Protein AF-A0A930UL10-F1 (afdb_monomer)

Structure (mmCIF, N/CA/C/O backbone):
data_AF-A0A930UL10-F1
#
_entry.id   AF-A0A930UL10-F1
#
loop_
_atom_site.group_PDB
_atom_site.id
_atom_site.type_symbol
_atom_site.label_atom_id
_atom_site.label_alt_id
_atom_site.label_comp_id
_atom_site.label_asym_id
_atom_site.label_entity_id
_atom_site.label_seq_id
_atom_site.pdbx_PDB_ins_code
_atom_site.Cartn_x
_atom_site.Cartn_y
_atom_site.Cartn_z
_atom_site.occupancy
_atom_site.B_iso_or_equiv
_atom_site.auth_seq_id
_atom_site.auth_comp_id
_atom_site.auth_asym_id
_atom_site.auth_atom_id
_atom_site.pdbx_PDB_model_num
ATOM 1 N N . MET A 1 1 ? -42.208 29.506 60.357 1.00 33.09 1 MET A N 1
ATOM 2 C CA . MET A 1 1 ? -41.248 28.931 59.391 1.00 33.09 1 MET A CA 1
ATOM 3 C C . MET A 1 1 ? -41.946 28.842 58.045 1.00 33.09 1 MET A C 1
ATOM 5 O O . MET A 1 1 ? -42.623 27.859 57.776 1.00 33.09 1 MET A O 1
ATOM 9 N N . GLU A 1 2 ? -41.897 29.916 57.259 1.00 39.28 2 GLU A N 1
ATOM 10 C CA . GLU A 1 2 ? -42.534 29.952 55.938 1.00 39.28 2 GLU A CA 1
ATOM 11 C C . GLU A 1 2 ? -41.752 29.066 54.964 1.00 39.28 2 GLU A C 1
ATOM 13 O O . GLU A 1 2 ? -40.548 29.239 54.771 1.00 39.28 2 GLU A O 1
ATOM 18 N N . GLY A 1 3 ? -42.435 28.075 54.388 1.00 43.75 3 GLY A N 1
ATOM 19 C CA . GLY A 1 3 ? -41.856 27.165 53.407 1.00 43.75 3 GLY A CA 1
ATOM 20 C C . GLY A 1 3 ? -41.361 27.920 52.174 1.00 43.75 3 GLY A C 1
ATOM 21 O O . GLY A 1 3 ? -42.027 28.829 51.679 1.00 43.75 3 GLY A O 1
ATOM 22 N N . GLN A 1 4 ? -40.186 27.541 51.668 1.00 56.41 4 GLN A N 1
ATOM 23 C CA . GLN A 1 4 ? -39.597 28.133 50.466 1.00 56.41 4 GLN A CA 1
ATOM 24 C C . GLN A 1 4 ? -40.569 28.017 49.279 1.00 56.41 4 GLN A C 1
ATOM 26 O O . GLN A 1 4 ? -40.796 26.930 48.744 1.00 56.41 4 GLN A O 1
ATOM 31 N N . LYS A 1 5 ? -41.148 29.145 48.852 1.00 65.25 5 LYS A N 1
ATOM 32 C CA . LYS A 1 5 ? -42.012 29.206 47.666 1.00 65.25 5 LYS A CA 1
ATOM 33 C C . LYS A 1 5 ? -41.162 29.083 46.401 1.00 65.25 5 LYS A C 1
ATOM 35 O O . LYS A 1 5 ? -40.176 29.795 46.225 1.00 65.25 5 LYS A O 1
ATOM 40 N N . ASN A 1 6 ? -41.552 28.184 45.499 1.00 68.81 6 ASN A N 1
ATOM 41 C CA . ASN A 1 6 ? -40.878 28.031 44.210 1.00 68.81 6 ASN A CA 1
ATOM 42 C C . ASN A 1 6 ? -41.265 29.164 43.229 1.00 68.81 6 ASN A C 1
ATOM 44 O O . ASN A 1 6 ? -42.253 29.871 43.425 1.00 68.81 6 ASN A O 1
ATOM 48 N N . LEU A 1 7 ? -40.495 29.328 42.146 1.00 67.81 7 LEU A N 1
ATOM 49 C CA . LEU A 1 7 ? -40.684 30.414 41.166 1.00 67.81 7 LEU A CA 1
ATOM 50 C C . LEU A 1 7 ? -42.066 30.408 40.492 1.00 67.81 7 LEU A C 1
ATOM 52 O O . LEU A 1 7 ? -42.563 31.463 40.110 1.00 67.81 7 LEU A O 1
ATOM 56 N N . ALA A 1 8 ? -42.692 29.237 40.353 1.00 69.00 8 ALA A N 1
ATOM 57 C CA . ALA A 1 8 ? -44.034 29.112 39.787 1.00 69.00 8 ALA A CA 1
ATOM 58 C C . ALA A 1 8 ? -45.118 29.565 40.774 1.00 69.00 8 ALA A C 1
ATOM 60 O O . ALA A 1 8 ? -46.097 30.187 40.369 1.00 69.00 8 ALA A O 1
ATOM 61 N N . GLN A 1 9 ? -44.928 29.304 42.069 1.00 71.12 9 GLN A N 1
ATOM 62 C CA . GLN A 1 9 ? -45.804 29.797 43.124 1.00 71.12 9 GLN A CA 1
ATOM 63 C C . GLN A 1 9 ? -45.694 31.316 43.259 1.00 71.12 9 GLN A C 1
ATOM 65 O O . GLN A 1 9 ? -46.712 31.992 43.253 1.00 71.12 9 GLN A O 1
ATOM 70 N N . LEU A 1 10 ? -44.469 31.852 43.262 1.00 77.19 10 LEU A N 1
ATOM 71 C CA . LEU A 1 10 ? -44.238 33.299 43.238 1.00 77.19 10 LEU A CA 1
ATOM 72 C C . LEU A 1 10 ? -44.862 33.941 41.992 1.00 77.19 10 LEU A C 1
ATOM 74 O O . LEU A 1 10 ? -45.499 34.980 42.091 1.00 77.19 10 LEU A O 1
ATOM 78 N N . GLY A 1 11 ? -44.751 33.303 40.825 1.00 79.44 11 GLY A N 1
ATOM 79 C CA . GLY A 1 11 ? -45.395 33.800 39.611 1.00 79.44 11 GLY A CA 1
ATOM 80 C C . GLY A 1 11 ? -46.917 33.924 39.744 1.00 79.44 11 GLY A C 1
ATOM 81 O O . GLY A 1 11 ? -47.485 34.949 39.378 1.00 79.44 11 GLY A O 1
ATOM 82 N N . ARG A 1 12 ? -47.577 32.918 40.333 1.00 81.12 12 ARG A N 1
ATOM 83 C CA . ARG A 1 12 ? -49.026 32.962 40.592 1.00 81.12 12 ARG A CA 1
ATOM 84 C C . ARG A 1 12 ? -49.404 34.033 41.613 1.00 81.12 12 ARG A C 1
ATOM 86 O O . ARG A 1 12 ? -50.336 34.784 41.358 1.00 81.12 12 ARG A O 1
ATOM 93 N N . ASP A 1 13 ? -48.660 34.128 42.712 1.00 82.06 13 ASP A N 1
ATOM 94 C CA . ASP A 1 13 ? -48.931 35.084 43.791 1.00 82.06 13 ASP A CA 1
ATOM 95 C C . ASP A 1 13 ? -48.785 36.546 43.314 1.00 82.06 13 ASP A C 1
ATOM 97 O O . ASP A 1 13 ? -49.531 37.417 43.751 1.00 82.06 13 ASP A O 1
ATOM 101 N N . PHE A 1 14 ? -47.854 36.814 42.389 1.00 80.75 14 PHE A N 1
ATOM 102 C CA . PHE A 1 14 ? -47.585 38.155 41.850 1.00 80.75 14 PHE A CA 1
ATOM 103 C C . PHE A 1 14 ? -48.202 38.413 40.463 1.00 80.75 14 PHE A C 1
ATOM 105 O O . PHE A 1 14 ? -47.943 39.459 39.870 1.00 80.75 14 PHE A O 1
ATOM 112 N N . GLY A 1 15 ? -48.991 37.478 39.919 1.00 81.94 15 GLY A N 1
ATOM 113 C CA . GLY A 1 15 ? -49.648 37.631 38.613 1.00 81.94 15 GLY A CA 1
ATOM 114 C C . GLY A 1 15 ? -48.688 37.752 37.421 1.00 81.94 15 GLY A C 1
ATOM 115 O O . GLY A 1 15 ? -49.046 38.312 36.387 1.00 81.94 15 GLY A O 1
ATOM 116 N N . VAL A 1 16 ? -47.461 37.245 37.547 1.00 83.00 16 VAL A N 1
ATOM 117 C CA . VAL A 1 16 ? -46.410 37.339 36.523 1.00 83.00 16 VAL A CA 1
ATOM 118 C C . VAL A 1 16 ? -45.855 35.963 36.177 1.00 83.00 16 VAL A C 1
ATOM 120 O O . VAL A 1 16 ? -45.899 35.022 36.966 1.00 83.00 16 VAL A O 1
ATOM 123 N N . SER A 1 17 ? -45.288 35.813 34.980 1.00 76.44 17 SER A N 1
ATOM 124 C CA . SER A 1 17 ? -44.698 34.528 34.600 1.00 76.44 17 SER A CA 1
ATOM 125 C C . SER A 1 17 ? -43.539 34.149 35.537 1.00 76.44 17 SER A C 1
ATOM 127 O O . SER A 1 17 ? -42.762 35.004 35.974 1.00 76.44 17 SER A O 1
ATOM 129 N N . ALA A 1 18 ? -43.366 32.852 35.807 1.00 68.19 18 ALA A N 1
ATOM 130 C CA . ALA A 1 18 ? -42.233 32.344 36.590 1.00 68.19 18 ALA A CA 1
ATOM 131 C C . ALA A 1 18 ? -40.874 32.767 35.989 1.00 68.19 18 ALA A C 1
ATOM 133 O O . ALA A 1 18 ? -39.896 32.966 36.709 1.00 68.19 18 ALA A O 1
ATOM 134 N N . THR A 1 19 ? -40.829 32.956 34.667 1.00 72.88 19 THR A N 1
ATOM 135 C CA . THR A 1 19 ? -39.674 33.467 33.919 1.00 72.88 19 THR A CA 1
ATOM 136 C C . THR A 1 19 ? -39.407 34.947 34.218 1.00 72.88 19 THR A C 1
ATOM 138 O O . THR A 1 19 ? -38.251 35.343 34.354 1.00 72.88 19 THR A O 1
ATOM 141 N N . SER A 1 20 ? -40.454 35.759 34.395 1.00 77.38 20 SER A N 1
ATOM 142 C CA . SER A 1 20 ? -40.345 37.168 34.800 1.00 77.38 20 SER A CA 1
ATOM 143 C C . SER A 1 20 ? -39.798 37.299 36.222 1.00 77.38 20 SER A C 1
ATOM 145 O O . SER A 1 20 ? -38.867 38.072 36.443 1.00 77.38 20 SER A O 1
ATOM 147 N N . ILE A 1 21 ? -40.296 36.485 37.163 1.00 80.06 21 ILE A N 1
ATOM 148 C CA . ILE A 1 21 ? -39.745 36.392 38.528 1.00 80.06 21 ILE A CA 1
ATOM 149 C C . ILE A 1 21 ? -38.265 35.985 38.467 1.00 80.06 21 ILE A C 1
ATOM 151 O O . ILE A 1 21 ? -37.421 36.578 39.137 1.00 80.06 21 ILE A O 1
ATOM 155 N N . ALA A 1 22 ? -37.922 34.999 37.631 1.00 73.25 22 ALA A N 1
ATOM 156 C CA . ALA A 1 22 ? -36.548 34.524 37.497 1.00 73.25 22 ALA A CA 1
ATOM 157 C C . ALA A 1 22 ? -35.594 35.602 36.955 1.00 73.25 22 ALA A C 1
ATOM 159 O O . ALA A 1 22 ? -34.495 35.771 37.486 1.00 73.25 22 ALA A O 1
ATOM 160 N N . ASN A 1 23 ? -36.022 36.362 35.944 1.00 72.81 23 ASN A N 1
ATOM 161 C CA . ASN A 1 23 ? -35.249 37.478 35.401 1.00 72.81 23 ASN A CA 1
ATOM 162 C C . ASN A 1 23 ? -35.098 38.616 36.418 1.00 72.81 23 ASN A C 1
ATOM 164 O O . ASN A 1 23 ? -34.003 39.157 36.564 1.00 72.81 23 ASN A O 1
ATOM 168 N N . TYR A 1 24 ? -36.155 38.930 37.170 1.00 78.88 24 TYR A N 1
ATOM 169 C CA . TYR A 1 24 ? -36.120 39.951 38.216 1.00 78.88 24 TYR A CA 1
ATOM 170 C C . TYR A 1 24 ? -35.119 39.603 39.332 1.00 78.88 24 TYR A C 1
ATOM 172 O O . TYR A 1 24 ? -34.287 40.429 39.709 1.00 78.88 24 TYR A O 1
ATOM 180 N N . LEU A 1 25 ? -35.125 38.351 39.801 1.00 78.56 25 LEU A N 1
ATOM 181 C CA . LEU A 1 25 ? -34.181 37.863 40.813 1.00 78.56 25 LEU A CA 1
ATOM 182 C C . LEU A 1 25 ? -32.729 37.858 40.307 1.00 78.56 25 LEU A C 1
ATOM 184 O O . LEU A 1 25 ? -31.814 38.178 41.065 1.00 78.56 25 LEU A O 1
ATOM 188 N N . LYS A 1 26 ? -32.520 37.560 39.017 1.00 72.69 26 LYS A N 1
ATOM 189 C CA . LYS A 1 26 ? -31.202 37.595 38.367 1.00 72.69 26 LYS A CA 1
ATOM 190 C C . LYS A 1 26 ? -30.642 39.018 38.269 1.00 72.69 26 LYS A C 1
ATOM 192 O O . LYS A 1 26 ? -29.468 39.217 38.563 1.00 72.69 26 LYS A O 1
ATOM 197 N N . ILE A 1 27 ? -31.472 39.998 37.901 1.00 72.81 27 ILE A N 1
ATOM 198 C CA . ILE A 1 27 ? -31.083 41.420 37.842 1.00 72.81 27 ILE A CA 1
ATOM 199 C C . ILE A 1 27 ? -30.724 41.946 39.238 1.00 72.81 27 ILE A C 1
ATOM 201 O O . ILE A 1 27 ? -29.785 42.721 39.386 1.00 72.81 27 ILE A O 1
ATOM 205 N N . ARG A 1 28 ? -31.433 41.490 40.277 1.00 78.88 28 ARG A N 1
ATOM 206 C CA . ARG A 1 28 ? -31.191 41.876 41.677 1.00 78.88 28 ARG A CA 1
ATOM 207 C C . ARG A 1 28 ? -30.069 41.087 42.364 1.00 78.88 28 ARG A C 1
ATOM 209 O O . ARG A 1 28 ? -29.873 41.246 43.563 1.00 78.88 28 ARG A O 1
ATOM 216 N N . GLY A 1 29 ? -29.334 40.247 41.631 1.00 55.69 29 GLY A N 1
ATOM 217 C CA . GLY A 1 29 ? -28.174 39.519 42.156 1.00 55.69 29 GLY A CA 1
ATOM 218 C C . GLY A 1 29 ? -28.511 38.413 43.161 1.00 55.69 29 GLY A C 1
ATOM 219 O O . GLY A 1 29 ? -27.612 37.885 43.814 1.00 55.69 29 GLY A O 1
ATOM 220 N N . VAL A 1 30 ? -29.784 38.023 43.280 1.00 71.19 30 VAL A N 1
ATOM 221 C CA . VAL A 1 30 ? -30.198 36.928 44.160 1.00 71.19 30 VAL A CA 1
ATOM 222 C C . VAL A 1 30 ? -29.797 35.611 43.498 1.00 71.19 30 VAL A C 1
ATOM 224 O O . VAL A 1 30 ? -30.402 35.183 42.510 1.00 71.19 30 VAL A O 1
ATOM 227 N N . ARG A 1 31 ? -28.755 34.955 44.028 1.00 50.81 31 ARG A N 1
ATOM 228 C CA . ARG A 1 31 ? -28.358 33.607 43.594 1.00 50.81 31 ARG A CA 1
ATOM 229 C C . ARG A 1 31 ? -29.506 32.644 43.870 1.00 50.81 31 ARG A C 1
ATOM 231 O O . ARG A 1 31 ? -29.784 32.302 45.015 1.00 50.81 31 ARG A O 1
ATOM 238 N N . GLN A 1 32 ? -30.154 32.185 42.806 1.00 56.25 32 GLN A N 1
ATOM 239 C CA . GLN A 1 32 ? -31.114 31.098 42.906 1.00 56.25 32 GLN A CA 1
ATOM 240 C C . GLN A 1 32 ? -30.360 29.838 43.338 1.00 56.25 32 GLN A C 1
ATOM 242 O O . GLN A 1 32 ? -29.485 29.356 42.614 1.00 56.25 32 GLN A O 1
ATOM 247 N N . SER A 1 33 ? -30.689 29.326 44.528 1.00 47.09 33 SER A N 1
ATOM 248 C CA . SER A 1 33 ? -30.379 27.950 44.913 1.00 47.09 33 SER A CA 1
ATOM 249 C C . SER A 1 33 ? -30.833 27.050 43.763 1.00 47.09 33 SER A C 1
ATOM 251 O O . SER A 1 33 ? -31.981 27.146 43.319 1.00 47.09 33 SER A O 1
ATOM 253 N N . GLY A 1 34 ? -29.897 26.291 43.187 1.00 40.78 34 GLY A N 1
ATOM 254 C CA . GLY A 1 34 ? -30.130 25.506 41.977 1.00 40.78 34 GLY A CA 1
ATOM 255 C C . GLY A 1 34 ? -31.371 24.628 42.114 1.00 40.78 34 GLY A C 1
ATOM 256 O O . GLY A 1 34 ? -31.728 24.243 43.222 1.00 40.78 34 GLY A O 1
ATOM 257 N N . ARG A 1 35 ? -32.029 24.327 40.984 1.00 44.84 35 ARG A N 1
ATOM 258 C CA . ARG A 1 35 ? -33.192 23.427 40.891 1.00 44.84 35 ARG A CA 1
ATOM 259 C C . ARG A 1 35 ? -32.974 22.163 41.735 1.00 44.84 35 ARG A C 1
ATOM 261 O O . ARG A 1 35 ? -32.457 21.167 41.235 1.00 44.84 35 ARG A O 1
ATOM 268 N N . SER A 1 36 ? -33.414 22.191 42.988 1.00 39.88 36 SER A N 1
ATOM 269 C CA . SER A 1 36 ? -33.652 20.995 43.774 1.00 39.88 36 SER A CA 1
ATOM 270 C C . SER A 1 36 ? -34.957 20.436 43.229 1.00 39.88 36 SER A C 1
ATOM 272 O O . SER A 1 36 ? -36.050 20.808 43.653 1.00 39.88 36 SER A O 1
ATOM 274 N N . GLY A 1 37 ? -34.847 19.656 42.150 1.00 43.88 37 GLY A N 1
ATOM 275 C CA . GLY A 1 37 ? -35.924 18.749 41.782 1.00 43.88 37 GLY A CA 1
ATOM 276 C C . GLY A 1 37 ? -36.215 17.902 43.012 1.00 43.88 37 GLY A C 1
ATOM 277 O O . GLY A 1 37 ? -35.268 17.448 43.653 1.00 43.88 37 GLY A O 1
ATOM 278 N N . SER A 1 38 ? -37.491 17.757 43.367 1.00 49.22 38 SER A N 1
ATOM 279 C CA . SER A 1 38 ? -37.911 16.920 44.487 1.00 49.22 38 SER A CA 1
ATOM 280 C C . SER A 1 38 ? -37.109 15.619 44.476 1.00 49.22 38 SER A C 1
ATOM 282 O O . SER A 1 38 ? -37.062 14.915 43.461 1.00 49.22 38 SER A O 1
ATOM 284 N N . LEU A 1 39 ? -36.397 15.346 45.570 1.00 53.16 39 LEU A N 1
ATOM 285 C CA . LEU A 1 39 ? -35.685 14.087 45.730 1.00 53.16 39 LEU A CA 1
ATOM 286 C C . LEU A 1 39 ? -36.737 12.979 45.576 1.00 53.16 39 LEU A C 1
ATOM 288 O O . LEU A 1 39 ? -37.686 12.915 46.349 1.00 53.16 39 LEU A O 1
ATOM 292 N N . LYS A 1 40 ? -36.626 12.172 44.515 1.00 65.69 40 LYS A N 1
ATOM 293 C CA . LYS A 1 40 ? -37.556 11.069 44.229 1.00 65.69 40 LYS A CA 1
ATOM 294 C C . LYS A 1 40 ? -37.375 9.884 45.185 1.00 65.69 40 LYS A C 1
ATOM 296 O O . LYS A 1 40 ? -38.222 9.004 45.197 1.00 65.69 40 LYS A O 1
ATOM 301 N N . LEU A 1 41 ? -36.273 9.867 45.935 1.00 70.25 41 LEU A N 1
ATOM 302 C CA . LEU A 1 41 ? -35.906 8.861 46.928 1.00 70.25 41 LEU A CA 1
ATOM 303 C C . LEU A 1 41 ? -35.586 9.545 48.261 1.00 70.25 41 LEU A C 1
ATOM 305 O O . LEU A 1 41 ? -35.095 10.679 48.261 1.00 70.25 41 LEU A O 1
ATOM 309 N N . THR A 1 42 ? -35.852 8.852 49.370 1.00 79.44 42 THR A N 1
ATOM 310 C CA . THR A 1 42 ? -35.471 9.297 50.719 1.00 79.44 42 THR A CA 1
ATOM 311 C C . THR A 1 42 ? -33.961 9.195 50.933 1.00 79.44 42 THR A C 1
ATOM 313 O O . THR A 1 42 ? -33.238 8.561 50.160 1.00 79.44 42 THR A O 1
ATOM 316 N N . GLU A 1 43 ? -33.467 9.825 51.994 1.00 76.94 43 GLU A N 1
ATOM 317 C CA . GLU A 1 43 ? -32.045 9.825 52.339 1.00 76.94 43 GLU A CA 1
ATOM 318 C C . GLU A 1 43 ? -31.531 8.405 52.655 1.00 76.94 43 GLU A C 1
ATOM 320 O O . GLU A 1 43 ? -30.419 8.036 52.261 1.00 76.94 43 GLU A O 1
ATOM 325 N N . GLU A 1 44 ? -32.372 7.568 53.271 1.00 75.06 44 GLU A N 1
ATOM 326 C CA . GLU A 1 44 ? -32.092 6.151 53.520 1.00 75.06 44 GLU A CA 1
ATOM 327 C C . GLU A 1 44 ? -31.976 5.372 52.205 1.00 75.06 44 GLU A C 1
ATOM 329 O O . GLU A 1 44 ? -31.018 4.627 52.001 1.00 75.06 44 GLU A O 1
ATOM 334 N N . GLN A 1 45 ? -32.897 5.599 51.265 1.00 77.31 45 GLN A N 1
ATOM 335 C CA . GLN A 1 45 ? -32.881 4.944 49.954 1.00 77.31 45 GLN A CA 1
ATOM 336 C C . GLN A 1 45 ? -31.668 5.365 49.113 1.00 77.31 45 GLN A C 1
ATOM 338 O O . GLN A 1 45 ? -31.080 4.544 48.416 1.00 77.31 45 GLN A O 1
ATOM 343 N N . ILE A 1 46 ? -31.250 6.631 49.191 1.00 82.56 46 ILE A N 1
ATOM 344 C CA . ILE A 1 46 ? -30.042 7.124 48.511 1.00 82.56 46 ILE A CA 1
ATOM 345 C C . ILE A 1 46 ? -28.779 6.484 49.102 1.00 82.56 46 ILE A C 1
ATOM 347 O O . ILE A 1 46 ? -27.843 6.177 48.359 1.00 82.56 46 ILE A O 1
ATOM 351 N N . THR A 1 47 ? -28.748 6.276 50.419 1.00 85.19 47 THR A N 1
ATOM 352 C CA . THR A 1 47 ? -27.636 5.603 51.104 1.00 85.19 47 THR A CA 1
ATOM 353 C C . THR A 1 47 ? -27.550 4.139 50.679 1.00 85.19 47 THR A C 1
ATOM 355 O O . THR A 1 47 ? -26.473 3.676 50.304 1.00 85.19 47 THR A O 1
ATOM 358 N N . GLU A 1 48 ? -28.689 3.451 50.612 1.00 85.06 48 GLU A N 1
ATOM 359 C CA . GLU A 1 48 ? -28.762 2.062 50.154 1.00 85.06 48 GLU A CA 1
ATOM 360 C C . GLU A 1 48 ? -28.364 1.911 48.677 1.00 85.06 48 GLU A C 1
ATOM 362 O O . GLU A 1 48 ? -27.591 1.022 48.325 1.00 85.06 48 GLU A O 1
ATOM 367 N N . VAL A 1 49 ? -28.788 2.837 47.809 1.00 85.25 49 VAL A N 1
ATOM 368 C CA . VAL A 1 49 ? -28.332 2.904 46.408 1.00 85.25 49 VAL A CA 1
ATOM 369 C C . VAL A 1 49 ? -26.809 3.034 46.322 1.00 85.25 49 VAL A C 1
ATOM 371 O O . VAL A 1 49 ? -26.185 2.383 45.484 1.00 85.25 49 VAL A O 1
ATOM 374 N N . CYS A 1 50 ? -26.188 3.864 47.168 1.00 84.12 50 CYS A N 1
ATOM 375 C CA . CYS A 1 50 ? -24.730 3.997 47.200 1.00 84.12 50 CYS A CA 1
ATOM 376 C C . CYS A 1 50 ? -24.051 2.706 47.675 1.00 84.12 50 CYS A C 1
ATOM 378 O O . CYS A 1 50 ? -23.053 2.303 47.078 1.00 84.12 50 CYS A O 1
ATOM 380 N N . ARG A 1 51 ? -24.603 2.052 48.705 1.00 87.62 51 ARG A N 1
ATOM 381 C CA . ARG A 1 51 ? -24.088 0.792 49.253 1.00 87.62 51 ARG A CA 1
ATOM 382 C C . ARG A 1 51 ? -24.127 -0.326 48.209 1.00 87.62 51 ARG A C 1
ATOM 384 O O . ARG A 1 51 ? -23.075 -0.862 47.870 1.00 87.62 51 ARG A O 1
ATOM 391 N N . ARG A 1 52 ? -25.293 -0.600 47.607 1.00 85.31 52 ARG A N 1
ATOM 392 C CA . ARG A 1 52 ? -25.458 -1.638 46.565 1.00 85.31 52 ARG A CA 1
ATOM 393 C C . ARG A 1 52 ? -24.602 -1.369 45.324 1.00 85.31 52 ARG A C 1
ATOM 395 O O . ARG A 1 52 ? -24.066 -2.289 44.713 1.00 85.31 52 ARG A O 1
ATOM 402 N N . TYR A 1 53 ? -24.391 -0.100 44.974 1.00 82.81 53 TYR A N 1
ATOM 403 C CA . TYR A 1 53 ? -23.498 0.261 43.872 1.00 82.81 53 TYR A CA 1
ATOM 404 C C . TYR A 1 53 ? -22.019 -0.067 44.157 1.00 82.81 53 TYR A C 1
ATOM 406 O O . TYR A 1 53 ? -21.301 -0.494 43.253 1.00 82.81 53 TYR A O 1
ATOM 414 N N . VAL A 1 54 ? -21.545 0.154 45.390 1.00 80.81 54 VAL A N 1
ATOM 415 C CA . VAL A 1 54 ? -20.132 -0.041 45.768 1.00 80.81 54 VAL A CA 1
ATOM 416 C C . VAL A 1 54 ? -19.832 -1.493 46.144 1.00 80.81 54 VAL A C 1
ATOM 418 O O . VAL A 1 54 ? -18.822 -2.033 45.698 1.00 80.81 54 VAL A O 1
ATOM 421 N N . GLU A 1 55 ? -20.695 -2.121 46.940 1.00 80.62 55 GLU A N 1
ATOM 422 C CA . GLU A 1 55 ? -20.469 -3.457 47.507 1.00 80.62 55 GLU A CA 1
ATOM 423 C C . GLU A 1 55 ? -20.935 -4.573 46.565 1.00 80.62 55 GLU A C 1
ATOM 425 O O . GLU A 1 55 ? -20.201 -5.527 46.318 1.00 80.62 55 GLU A O 1
ATOM 430 N N . GLU A 1 56 ? -22.131 -4.437 45.989 1.00 78.88 56 GLU A N 1
ATOM 431 C CA . GLU A 1 56 ? -22.774 -5.484 45.175 1.00 78.88 56 GLU A CA 1
ATOM 432 C C . GLU A 1 56 ? -22.473 -5.323 43.668 1.00 78.88 56 GLU A C 1
ATOM 434 O O . GLU A 1 56 ? -22.855 -6.160 42.850 1.00 78.88 56 GLU A O 1
ATOM 439 N N . GLN A 1 57 ? -21.735 -4.269 43.287 1.00 73.38 57 GLN A N 1
ATOM 440 C CA . GLN A 1 57 ? -21.391 -3.906 41.901 1.00 73.38 57 GLN A CA 1
ATOM 441 C C . GLN A 1 57 ? -22.607 -3.774 40.969 1.00 73.38 57 GLN A C 1
ATOM 443 O O . GLN A 1 57 ? -22.504 -3.990 39.753 1.00 73.38 57 GLN A O 1
ATOM 448 N N . GLU A 1 58 ? -23.765 -3.414 41.517 1.00 76.75 58 GLU A N 1
ATOM 449 C CA . GLU A 1 58 ? -24.964 -3.231 40.714 1.00 76.75 58 GLU A CA 1
ATOM 450 C C . GLU A 1 58 ? -24.866 -2.003 39.811 1.00 76.75 58 GLU A C 1
ATOM 452 O O . GLU A 1 58 ? -24.306 -0.957 40.147 1.00 76.75 58 GLU A O 1
ATOM 457 N N . THR A 1 59 ? -25.438 -2.118 38.617 1.00 80.75 59 THR A N 1
ATOM 458 C CA . THR A 1 59 ? -25.432 -1.018 37.654 1.00 80.75 59 THR A CA 1
ATOM 459 C C . THR A 1 59 ? -26.458 0.047 38.029 1.00 80.75 59 THR A C 1
ATOM 461 O O . THR A 1 59 ? -27.537 -0.248 38.542 1.00 80.75 59 THR A O 1
ATOM 464 N N . ALA A 1 60 ? -26.185 1.302 37.661 1.00 79.00 60 ALA A N 1
ATOM 465 C CA . ALA A 1 60 ? -27.146 2.396 37.831 1.00 79.00 60 ALA A CA 1
ATOM 466 C C . ALA A 1 60 ? -28.497 2.130 37.129 1.00 79.00 60 ALA A C 1
ATOM 468 O O . ALA A 1 60 ? -29.516 2.692 37.526 1.00 79.00 60 ALA A O 1
ATOM 469 N N . ALA A 1 61 ? -28.516 1.265 36.107 1.00 76.94 61 ALA A N 1
ATOM 470 C CA . ALA A 1 61 ? -29.730 0.824 35.427 1.00 76.94 61 ALA A CA 1
ATOM 471 C C . ALA A 1 61 ? -30.513 -0.233 36.230 1.00 76.94 61 ALA A C 1
ATOM 473 O O . ALA A 1 61 ? -31.739 -0.169 36.272 1.00 76.94 61 ALA A O 1
ATOM 474 N N . GLN A 1 62 ? -29.832 -1.185 36.881 1.00 76.19 62 GLN A N 1
ATOM 475 C CA . GLN A 1 62 ? -30.463 -2.147 37.798 1.00 76.19 62 GLN A CA 1
ATOM 476 C C . GLN A 1 62 ? -31.053 -1.429 39.010 1.00 76.19 62 GLN A C 1
ATOM 478 O O . GLN A 1 62 ? -32.252 -1.532 39.237 1.00 76.19 62 GLN A O 1
ATOM 483 N N . LEU A 1 63 ? -30.259 -0.578 39.662 1.00 82.69 63 LEU A N 1
ATOM 484 C CA . LEU A 1 63 ? -30.719 0.257 40.772 1.00 82.69 63 LEU A CA 1
ATOM 485 C C . LEU A 1 63 ? -31.866 1.188 40.347 1.00 82.69 63 LEU A C 1
ATOM 487 O O . LEU A 1 63 ? -32.790 1.435 41.109 1.00 82.69 63 LEU A O 1
ATOM 491 N N . GLY A 1 64 ? -31.866 1.679 39.106 1.00 80.56 64 GLY A N 1
ATOM 492 C CA . GLY A 1 64 ? -32.994 2.450 38.587 1.00 80.56 64 GLY A CA 1
ATOM 493 C C . GLY A 1 64 ? -34.298 1.645 38.545 1.00 80.56 64 GLY A C 1
ATOM 494 O O . GLY A 1 64 ? -35.346 2.144 38.951 1.00 80.56 64 GLY A O 1
ATOM 495 N N . ARG A 1 65 ? -34.236 0.383 38.102 1.00 80.19 65 ARG A N 1
ATOM 496 C CA . ARG A 1 65 ? -35.405 -0.509 38.066 1.00 80.19 65 ARG A CA 1
ATOM 497 C C . ARG A 1 65 ? -35.899 -0.851 39.469 1.00 80.19 65 ARG A C 1
ATOM 499 O O . ARG A 1 65 ? -37.093 -0.725 39.714 1.00 80.19 65 ARG A O 1
ATOM 506 N N . ASP A 1 66 ? -34.989 -1.206 40.369 1.00 78.00 66 ASP A N 1
ATOM 507 C CA . ASP A 1 66 ? -35.319 -1.634 41.733 1.00 78.00 66 ASP A CA 1
ATOM 508 C C . ASP A 1 66 ? -35.931 -0.500 42.564 1.00 78.00 66 ASP A C 1
ATOM 510 O O . ASP A 1 66 ? -36.904 -0.700 43.285 1.00 78.00 66 ASP A O 1
ATOM 514 N N . PHE A 1 67 ? -35.397 0.716 42.426 1.00 81.06 67 PHE A N 1
ATOM 515 C CA . PHE A 1 67 ? -35.851 1.888 43.178 1.00 81.06 67 PHE A CA 1
ATOM 516 C C . PHE A 1 67 ? -36.897 2.729 42.422 1.00 81.06 67 PHE A C 1
ATOM 518 O O . PHE A 1 67 ? -37.257 3.817 42.872 1.00 81.06 67 PHE A O 1
ATOM 525 N N . GLY A 1 68 ? -37.383 2.265 41.264 1.00 75.31 68 GLY A N 1
ATOM 526 C CA . GLY A 1 68 ? -38.435 2.941 40.494 1.00 75.31 68 GLY A CA 1
ATOM 527 C C . GLY A 1 68 ? -38.039 4.316 39.936 1.00 75.31 68 GLY A C 1
ATOM 528 O O . GLY A 1 68 ? -38.891 5.184 39.735 1.00 75.31 68 GLY A O 1
ATOM 529 N N . VAL A 1 69 ? -36.748 4.550 39.683 1.00 79.69 69 VAL A N 1
ATOM 530 C CA . VAL A 1 69 ? -36.215 5.829 39.190 1.00 79.69 69 VAL A CA 1
ATOM 531 C C . VAL A 1 69 ? -35.375 5.656 37.926 1.00 79.69 69 VAL A C 1
ATOM 533 O O . VAL A 1 69 ? -34.868 4.588 37.607 1.00 79.69 69 VAL A O 1
ATOM 536 N N . SER A 1 70 ? -35.194 6.734 37.161 1.00 76.62 70 SER A N 1
ATOM 537 C CA . SER A 1 70 ? -34.359 6.656 35.957 1.00 76.62 70 SER A CA 1
ATOM 538 C C . SER A 1 70 ? -32.884 6.425 36.309 1.00 76.62 70 SER A C 1
ATOM 540 O O . SER A 1 70 ? -32.398 6.933 37.321 1.00 76.62 70 SER A O 1
ATOM 542 N N . GLU A 1 71 ? -32.134 5.761 35.425 1.00 78.44 71 GLU A N 1
ATOM 543 C CA . GLU A 1 71 ? -30.674 5.612 35.550 1.00 78.44 71 GLU A CA 1
ATOM 544 C C . GLU A 1 71 ? -29.980 6.969 35.769 1.00 78.44 71 GLU A C 1
ATOM 546 O O . GLU A 1 71 ? -29.070 7.093 36.586 1.00 78.44 71 GLU A O 1
ATOM 551 N N . ASN A 1 72 ? -30.455 8.024 35.097 1.00 77.62 72 ASN A N 1
ATOM 552 C CA . ASN A 1 72 ? -29.934 9.385 35.253 1.00 77.62 72 ASN A CA 1
ATOM 553 C C . ASN A 1 72 ? -30.157 9.952 36.668 1.00 77.62 72 ASN A C 1
ATOM 555 O O . ASN A 1 72 ? -29.365 10.770 37.145 1.00 77.62 72 ASN A O 1
ATOM 559 N N . THR A 1 73 ? -31.223 9.521 37.344 1.00 80.62 73 THR A N 1
ATOM 560 C CA . THR A 1 73 ? -31.541 9.897 38.725 1.00 80.62 73 THR A CA 1
ATOM 561 C C . THR A 1 73 ? -30.573 9.219 39.695 1.00 80.62 73 THR A C 1
ATOM 563 O O . THR A 1 73 ? -29.920 9.916 40.469 1.00 80.62 73 THR A O 1
ATOM 566 N N . ILE A 1 74 ? -30.365 7.904 39.567 1.00 82.44 74 ILE A N 1
ATOM 567 C CA . ILE A 1 74 ? -29.345 7.159 40.330 1.00 82.44 74 ILE A CA 1
ATOM 568 C C . ILE A 1 74 ? -27.947 7.743 40.090 1.00 82.44 74 ILE A C 1
ATOM 570 O O . ILE A 1 74 ? -27.204 8.041 41.021 1.00 82.44 74 ILE A O 1
ATOM 574 N N . ALA A 1 75 ? -27.611 8.012 38.829 1.00 80.38 75 ALA A N 1
ATOM 575 C CA . ALA A 1 75 ? -26.357 8.633 38.419 1.00 80.38 75 ALA A CA 1
ATOM 576 C C . ALA A 1 75 ? -26.116 10.016 39.049 1.00 80.38 75 ALA A C 1
ATOM 578 O O . ALA A 1 75 ? -24.960 10.396 39.271 1.00 80.38 75 ALA A O 1
ATOM 579 N N . SER A 1 76 ? -27.186 10.773 39.303 1.00 79.44 76 SER A N 1
ATOM 580 C CA . SER A 1 76 ? -27.129 12.069 39.982 1.00 79.44 76 SER A CA 1
ATOM 581 C C . SER A 1 76 ? -26.932 11.898 41.488 1.00 79.44 76 SER A C 1
ATOM 583 O O . SER A 1 76 ? -26.103 12.603 42.055 1.00 79.44 76 SER A O 1
ATOM 585 N N . TYR A 1 77 ? -27.593 10.922 42.118 1.00 84.06 77 TYR A N 1
ATOM 586 C CA . TYR A 1 77 ? -27.396 10.601 43.536 1.00 84.06 77 TYR A CA 1
ATOM 587 C C . TYR A 1 77 ? -25.974 10.134 43.843 1.00 84.06 77 TYR A C 1
ATOM 589 O O . TYR A 1 77 ? -25.320 10.704 44.715 1.00 84.06 77 TYR A O 1
ATOM 597 N N . LEU A 1 78 ? -25.448 9.201 43.046 1.00 82.75 78 LEU A N 1
ATOM 598 C CA . LEU A 1 78 ? -24.065 8.733 43.159 1.00 82.75 78 LEU A CA 1
ATOM 599 C C . LEU A 1 78 ? -23.065 9.887 42.986 1.00 82.75 78 LEU A C 1
ATOM 601 O O . LEU A 1 78 ? -22.115 10.014 43.754 1.00 82.75 78 LEU A O 1
ATOM 605 N N . LYS A 1 79 ? -23.308 10.785 42.019 1.00 79.62 79 LYS A N 1
ATOM 606 C CA . LYS A 1 79 ? -22.460 11.966 41.791 1.00 79.62 79 LYS A CA 1
ATOM 607 C C . LYS A 1 79 ? -22.497 12.936 42.977 1.00 79.62 79 LYS A C 1
ATOM 609 O O . LYS A 1 79 ? -21.446 13.420 43.384 1.00 79.62 79 LYS A O 1
ATOM 614 N N . ASN A 1 80 ? -23.682 13.217 43.517 1.00 78.00 80 ASN A N 1
ATOM 615 C CA . ASN A 1 80 ? -23.861 14.151 44.631 1.00 78.00 80 ASN A CA 1
ATOM 616 C C . ASN A 1 80 ? -23.255 13.622 45.941 1.00 78.00 80 ASN A C 1
ATOM 618 O O . ASN A 1 80 ? -22.841 14.416 46.777 1.00 78.00 80 ASN A O 1
ATOM 622 N N . ARG A 1 81 ? -23.141 12.296 46.092 1.00 79.25 81 ARG A N 1
ATOM 623 C CA . ARG A 1 81 ? -22.457 11.622 47.210 1.00 79.25 81 ARG A CA 1
ATOM 624 C C . ARG A 1 81 ? -20.956 11.410 46.987 1.00 79.25 81 ARG A C 1
ATOM 626 O O . ARG A 1 81 ? -20.302 10.773 47.803 1.00 79.25 81 ARG A O 1
ATOM 633 N N . GLY A 1 82 ? -20.399 11.919 45.886 1.00 74.44 82 GLY A N 1
ATOM 634 C CA . GLY A 1 82 ? -18.972 11.791 45.580 1.00 74.44 82 GLY A CA 1
ATOM 635 C C . GLY A 1 82 ? -18.537 10.394 45.122 1.00 74.44 82 GLY A C 1
ATOM 636 O O . GLY A 1 82 ? -17.339 10.151 44.976 1.00 74.44 82 GLY A O 1
ATOM 637 N N . VAL A 1 83 ? -19.477 9.485 44.838 1.00 75.94 83 VAL A N 1
ATOM 638 C CA . VAL A 1 83 ? -19.168 8.154 44.308 1.00 75.94 83 VAL A CA 1
ATOM 639 C C . VAL A 1 83 ? -18.714 8.299 42.855 1.00 75.94 83 VAL A C 1
ATOM 641 O O . VAL A 1 83 ? -19.483 8.668 41.958 1.00 75.94 83 VAL A O 1
ATOM 644 N N . LYS A 1 84 ? -17.428 8.026 42.611 1.00 64.12 84 LYS A N 1
ATOM 645 C CA . LYS A 1 84 ? -16.837 8.068 41.271 1.00 64.12 84 LYS A CA 1
ATOM 646 C C . LYS A 1 84 ? -17.407 6.930 40.431 1.00 64.12 84 LYS A C 1
ATOM 648 O O . LYS A 1 84 ? -17.093 5.763 40.635 1.00 64.12 84 LYS A O 1
ATOM 653 N N . ARG A 1 85 ? -18.231 7.285 39.448 1.00 61.34 85 ARG A N 1
ATOM 654 C CA . ARG A 1 85 ? -18.697 6.338 38.434 1.00 61.34 85 ARG A CA 1
ATOM 655 C C . ARG A 1 85 ? -17.599 6.116 37.390 1.00 61.34 85 ARG A C 1
ATOM 657 O O . ARG A 1 85 ? -16.976 7.100 36.976 1.00 61.34 85 ARG A O 1
ATOM 664 N N . PRO A 1 86 ? -17.399 4.880 36.901 1.00 53.47 86 PRO A N 1
ATOM 665 C CA . PRO A 1 86 ? -16.703 4.666 35.641 1.00 53.47 86 PRO A CA 1
ATOM 666 C C . PRO A 1 86 ? -17.412 5.512 34.579 1.00 53.47 86 PRO A C 1
ATOM 668 O O . PRO A 1 86 ? -18.642 5.505 34.486 1.00 53.47 86 PRO A O 1
ATOM 671 N N . GLY A 1 87 ? -16.663 6.335 33.848 1.00 44.22 87 GLY A N 1
ATOM 672 C CA . GLY A 1 87 ? -17.247 7.240 32.861 1.00 44.22 87 GLY A CA 1
ATOM 673 C C . GLY A 1 87 ? -18.074 6.488 31.811 1.00 44.22 87 GLY A C 1
ATOM 674 O O . GLY A 1 87 ? -17.896 5.293 31.598 1.00 44.22 87 GLY A O 1
ATOM 675 N N . LYS A 1 88 ? -18.924 7.216 31.074 1.00 42.03 88 LYS A N 1
ATOM 676 C CA . LYS A 1 88 ? -19.741 6.719 29.939 1.00 42.03 88 LYS A CA 1
ATOM 677 C C . LYS A 1 88 ? -18.941 6.017 28.813 1.00 42.03 88 LYS A C 1
ATOM 679 O O . LYS A 1 88 ? -19.527 5.547 27.846 1.00 42.03 88 LYS A O 1
ATOM 684 N N . ILE A 1 89 ? -17.618 5.928 28.945 1.00 38.88 89 ILE A N 1
ATOM 685 C CA . ILE A 1 89 ? -16.673 5.170 28.119 1.00 38.88 89 ILE A CA 1
ATOM 686 C C . ILE A 1 89 ? -16.217 3.955 28.946 1.00 38.88 89 ILE A C 1
ATOM 688 O O . ILE A 1 89 ? -15.064 3.864 29.354 1.00 38.88 89 ILE A O 1
ATOM 692 N N . GLY A 1 90 ? -17.131 3.062 29.316 1.00 39.34 90 GLY A N 1
ATOM 693 C CA . GLY A 1 90 ? -16.786 2.064 30.328 1.00 39.34 90 GLY A CA 1
ATOM 694 C C . GLY A 1 90 ? -17.944 1.178 30.728 1.00 39.34 90 GLY A C 1
ATOM 695 O O . GLY A 1 90 ? -18.321 1.145 31.893 1.00 39.34 90 GLY A O 1
ATOM 696 N N . GLY A 1 91 ? -18.493 0.430 29.770 1.00 42.31 91 GLY A N 1
ATOM 697 C CA . GLY A 1 91 ? -19.100 -0.846 30.147 1.00 42.31 91 GLY A CA 1
ATOM 698 C C . GLY A 1 91 ? -18.070 -1.684 30.914 1.00 42.31 91 GLY A C 1
ATOM 699 O O . GLY A 1 91 ? -16.864 -1.493 30.717 1.00 42.31 91 GLY A O 1
ATOM 700 N N . ARG A 1 92 ? -18.550 -2.580 31.786 1.00 51.88 92 ARG A N 1
ATOM 701 C CA . ARG A 1 92 ? -17.733 -3.538 32.551 1.00 51.88 92 ARG A CA 1
ATOM 702 C C . ARG A 1 92 ? -16.571 -4.059 31.684 1.00 51.88 92 ARG A C 1
ATOM 704 O O . ARG A 1 92 ? -16.811 -4.315 30.496 1.00 51.88 92 ARG A O 1
ATOM 711 N N . PRO A 1 93 ? -15.339 -4.180 32.220 1.00 54.16 93 PRO A N 1
ATOM 712 C CA . PRO A 1 93 ? -14.210 -4.697 31.456 1.00 54.16 93 PRO A CA 1
ATOM 713 C C . PRO A 1 93 ? -14.631 -5.974 30.727 1.00 54.16 93 PRO A C 1
ATOM 715 O O . PRO A 1 93 ? -15.095 -6.921 31.351 1.00 54.16 93 PRO A O 1
ATOM 718 N N . LYS A 1 94 ? -14.553 -5.965 29.391 1.00 64.38 94 LYS A N 1
ATOM 719 C CA . LYS A 1 94 ? -14.987 -7.106 28.565 1.00 64.38 94 LYS A CA 1
ATOM 720 C C . LYS A 1 94 ? -14.061 -8.319 28.697 1.00 64.38 94 LYS A C 1
ATOM 722 O O . LYS A 1 94 ? -14.386 -9.371 28.168 1.00 64.38 94 LYS A O 1
ATOM 727 N N . LEU A 1 95 ? -12.906 -8.132 29.332 1.00 68.94 95 LEU A N 1
ATOM 728 C CA . LEU A 1 95 ? -11.903 -9.149 29.603 1.00 68.94 95 LEU A CA 1
ATOM 729 C C . LEU A 1 95 ? -11.457 -8.999 31.058 1.00 68.94 95 LEU A C 1
ATOM 731 O O . LEU A 1 95 ? -11.282 -7.866 31.520 1.00 68.94 95 LEU A O 1
ATOM 735 N N . THR A 1 96 ? -11.282 -10.122 31.751 1.00 77.25 96 THR A N 1
ATOM 736 C CA . THR A 1 96 ? -10.630 -10.163 33.065 1.00 77.25 96 THR A CA 1
ATOM 737 C C . THR A 1 96 ? -9.123 -9.966 32.923 1.00 77.25 96 THR A C 1
ATOM 739 O O . THR A 1 96 ? -8.569 -10.030 31.823 1.00 77.25 96 THR A O 1
ATOM 742 N N . GLU A 1 97 ? -8.445 -9.724 34.039 1.00 70.19 97 GLU A N 1
ATOM 743 C CA . GLU A 1 97 ? -6.995 -9.536 34.067 1.00 70.19 97 GLU A CA 1
ATOM 744 C C . GLU A 1 97 ? -6.248 -10.784 33.558 1.00 70.19 97 GLU A C 1
ATOM 746 O O . GLU A 1 97 ? -5.271 -10.673 32.816 1.00 70.19 97 GLU A O 1
ATOM 751 N N . GLU A 1 98 ? -6.774 -11.974 33.856 1.00 69.50 98 GLU A N 1
ATOM 752 C CA . GLU A 1 98 ? -6.257 -13.264 33.392 1.00 69.50 98 GLU A CA 1
ATOM 753 C C . GLU A 1 98 ? -6.423 -13.416 31.876 1.00 69.50 98 GLU A C 1
ATOM 755 O O . GLU A 1 98 ? -5.493 -13.818 31.178 1.00 69.50 98 GLU A O 1
ATOM 760 N N . GLN A 1 99 ? -7.583 -13.031 31.335 1.00 72.19 99 GLN A N 1
ATOM 761 C CA . GLN A 1 99 ? -7.832 -13.063 29.891 1.00 72.19 99 GLN A CA 1
ATOM 762 C C . GLN A 1 99 ? -6.958 -12.050 29.142 1.00 72.19 99 GLN A C 1
ATOM 764 O O . GLN A 1 99 ? -6.532 -12.305 28.021 1.00 72.19 99 GLN A O 1
ATOM 769 N N . ILE A 1 100 ? -6.663 -10.904 29.756 1.00 76.62 100 ILE A N 1
ATOM 770 C CA . ILE A 1 100 ? -5.744 -9.898 29.213 1.00 76.62 100 ILE A CA 1
ATOM 771 C C . ILE A 1 100 ? -4.310 -10.440 29.165 1.00 76.62 100 ILE A C 1
ATOM 773 O O . ILE A 1 100 ? -3.628 -10.256 28.155 1.00 76.62 100 ILE A O 1
ATOM 777 N N . ALA A 1 101 ? -3.857 -11.113 30.226 1.00 70.62 101 ALA A N 1
ATOM 778 C CA . ALA A 1 101 ? -2.542 -11.750 30.263 1.00 70.62 101 ALA A CA 1
ATOM 779 C C . ALA A 1 101 ? -2.419 -12.844 29.191 1.00 70.62 101 ALA A C 1
ATOM 781 O O . ALA A 1 101 ? -1.437 -12.872 28.451 1.00 70.62 101 ALA A O 1
ATOM 782 N N . GLU A 1 102 ? -3.458 -13.667 29.039 1.00 74.31 102 GLU A N 1
ATOM 783 C CA . GLU A 1 102 ? -3.546 -14.695 28.002 1.00 74.31 102 GLU A CA 1
ATOM 784 C C . GLU A 1 102 ? -3.499 -14.095 26.586 1.00 74.31 102 GLU A C 1
ATOM 786 O O . GLU A 1 102 ? -2.746 -14.563 25.734 1.00 74.31 102 GLU A O 1
ATOM 791 N N . VAL A 1 103 ? -4.260 -13.023 26.338 1.00 79.75 103 VAL A N 1
ATOM 792 C CA . VAL A 1 103 ? -4.248 -12.291 25.062 1.00 79.75 103 VAL A CA 1
ATOM 793 C C . VAL A 1 103 ? -2.854 -11.754 24.749 1.00 79.75 103 VAL A C 1
ATOM 795 O O . VAL A 1 103 ? -2.406 -11.863 23.612 1.00 79.75 103 VAL A O 1
ATOM 798 N N . CYS A 1 104 ? -2.159 -11.174 25.732 1.00 74.94 104 CYS A N 1
ATOM 799 C CA . CYS A 1 104 ? -0.793 -10.685 25.551 1.00 74.94 104 CYS A CA 1
ATOM 800 C C . CYS A 1 104 ? 0.183 -11.826 25.244 1.00 74.94 104 CYS A C 1
ATOM 802 O O . CYS A 1 104 ? 1.005 -11.670 24.344 1.00 74.94 104 CYS A O 1
ATOM 804 N N . ARG A 1 105 ? 0.069 -12.962 25.945 1.00 76.88 105 ARG A N 1
ATOM 805 C CA . ARG A 1 105 ? 0.913 -14.140 25.719 1.00 76.88 105 ARG A CA 1
ATOM 806 C C . ARG A 1 105 ? 0.731 -14.690 24.306 1.00 76.88 105 ARG A C 1
ATOM 808 O O . ARG A 1 105 ? 1.694 -14.720 23.553 1.00 76.88 105 ARG A O 1
ATOM 815 N N . ARG A 1 106 ? -0.504 -15.006 23.899 1.00 76.94 106 ARG A N 1
ATOM 816 C CA . ARG A 1 106 ? -0.800 -15.524 22.546 1.00 76.94 106 ARG A CA 1
ATOM 817 C C . ARG A 1 106 ? -0.416 -14.549 21.437 1.00 76.94 106 ARG A C 1
ATOM 819 O O . ARG A 1 106 ? 0.003 -14.956 20.361 1.00 76.94 106 ARG A O 1
ATOM 826 N N . TYR A 1 107 ? -0.528 -13.248 21.698 1.00 74.19 107 TYR A N 1
ATOM 827 C CA . TYR A 1 107 ? -0.122 -12.228 20.736 1.00 74.19 107 TYR A CA 1
ATOM 828 C C . TYR A 1 107 ? 1.398 -12.140 20.540 1.00 74.19 107 TYR A C 1
ATOM 830 O O . TYR A 1 107 ? 1.831 -11.768 19.457 1.00 74.19 107 TYR A O 1
ATOM 838 N N . VAL A 1 108 ? 2.200 -12.417 21.575 1.00 68.44 108 VAL A N 1
ATOM 839 C CA . VAL A 1 108 ? 3.669 -12.282 21.535 1.00 68.44 108 VAL A CA 1
ATOM 840 C C . VAL A 1 108 ? 4.366 -13.605 21.217 1.00 68.44 108 VAL A C 1
ATOM 842 O O . VAL A 1 108 ? 5.362 -13.598 20.504 1.00 68.44 108 VAL A O 1
ATOM 845 N N . GLU A 1 109 ? 3.871 -14.719 21.752 1.00 69.94 109 GLU A N 1
ATOM 846 C CA . GLU A 1 109 ? 4.511 -16.036 21.641 1.00 69.94 109 GLU A CA 1
ATOM 847 C C . GLU A 1 109 ? 3.997 -16.847 20.445 1.00 69.94 109 GLU A C 1
ATOM 849 O O . GLU A 1 109 ? 4.764 -17.589 19.839 1.00 69.94 109 GLU A O 1
ATOM 854 N N . GLU A 1 110 ? 2.719 -16.697 20.082 1.00 70.06 110 GLU A N 1
ATOM 855 C CA . GLU A 1 110 ? 2.060 -17.510 19.044 1.00 70.06 110 GLU A CA 1
ATOM 856 C C . GLU A 1 110 ? 1.771 -16.720 17.750 1.00 70.06 110 GLU A C 1
ATOM 858 O O . GLU A 1 110 ? 1.158 -17.251 16.824 1.00 70.06 110 GLU A O 1
ATOM 863 N N . ASP A 1 111 ? 2.191 -15.448 17.672 1.00 69.12 111 ASP A N 1
ATOM 864 C CA . ASP A 1 111 ? 1.946 -14.528 16.544 1.00 69.12 111 ASP A CA 1
ATOM 865 C C . ASP A 1 111 ? 0.461 -14.442 16.107 1.00 69.12 111 ASP A C 1
ATOM 867 O O . ASP A 1 111 ? 0.129 -14.079 14.968 1.00 69.12 111 ASP A O 1
ATOM 871 N N . GLU A 1 112 ? -0.477 -14.742 17.016 1.00 74.00 112 GLU A N 1
ATOM 872 C CA . GLU A 1 112 ? -1.902 -14.710 16.705 1.00 74.00 112 GLU A CA 1
ATOM 873 C C . GLU A 1 112 ? -2.371 -13.288 16.378 1.00 74.00 112 GLU A C 1
ATOM 875 O O . GLU A 1 112 ? -2.108 -12.304 17.077 1.00 74.00 112 GLU A O 1
ATOM 880 N N . SER A 1 113 ? -3.156 -13.155 15.309 1.00 79.06 113 SER A N 1
ATOM 881 C CA . SER A 1 113 ? -3.651 -11.846 14.899 1.00 79.06 113 SER A CA 1
ATOM 882 C C . SER A 1 113 ? -4.769 -11.338 15.821 1.00 79.06 113 SER A C 1
ATOM 884 O O . SER A 1 113 ? -5.611 -12.092 16.309 1.00 79.06 113 SER A O 1
ATOM 886 N N . GLN A 1 114 ? -4.860 -10.013 15.992 1.00 79.19 114 GLN A N 1
ATOM 887 C CA . GLN A 1 114 ? -5.923 -9.378 16.794 1.00 79.19 114 GLN A CA 1
ATOM 888 C C . GLN A 1 114 ? -7.353 -9.823 16.406 1.00 79.19 114 GLN A C 1
ATOM 890 O O . GLN A 1 114 ? -8.178 -9.954 17.308 1.00 79.19 114 GLN A O 1
ATOM 895 N N . PRO A 1 115 ? -7.691 -10.077 15.120 1.00 80.12 115 PRO A N 1
ATOM 896 C CA . PRO A 1 115 ? -8.983 -10.658 14.742 1.00 80.12 115 PRO A CA 1
ATOM 897 C C . PRO A 1 115 ? -9.199 -12.110 15.196 1.00 80.12 115 PRO A C 1
ATOM 899 O O . PRO A 1 115 ? -10.330 -12.469 15.517 1.00 80.12 115 PRO A O 1
ATOM 902 N N . GLN A 1 116 ? -8.152 -12.942 15.220 1.00 77.56 116 GLN A N 1
ATOM 903 C CA . GLN A 1 116 ? -8.239 -14.320 15.725 1.00 77.56 116 GLN A CA 1
ATOM 904 C C . GLN A 1 116 ? -8.461 -14.315 17.237 1.00 77.56 116 GLN A C 1
ATOM 906 O O . GLN A 1 116 ? -9.418 -14.926 17.707 1.00 77.56 116 GLN A O 1
ATOM 911 N N . LEU A 1 117 ? -7.685 -13.506 17.964 1.00 82.00 117 LEU A N 1
ATOM 912 C CA . LEU A 1 117 ? -7.866 -13.278 19.399 1.00 82.00 117 LEU A CA 1
ATOM 913 C C . LEU A 1 117 ? -9.267 -12.726 19.700 1.00 82.00 117 LEU A C 1
ATOM 915 O O . LEU A 1 117 ? -9.969 -13.218 20.574 1.00 82.00 117 LEU A O 1
ATOM 919 N N . ALA A 1 118 ? -9.747 -11.755 18.924 1.00 84.25 118 ALA A N 1
ATOM 920 C CA . ALA A 1 118 ? -11.100 -11.222 19.077 1.00 84.25 118 ALA A CA 1
ATOM 921 C C . ALA A 1 118 ? -12.176 -12.320 18.994 1.00 84.25 118 ALA A C 1
ATOM 923 O O . ALA A 1 118 ? -13.083 -12.363 19.826 1.00 84.25 118 ALA A O 1
ATOM 924 N N . LYS A 1 119 ? -12.039 -13.244 18.034 1.00 83.69 119 LYS A N 1
ATOM 925 C CA . LYS A 1 119 ? -12.940 -14.392 17.889 1.00 83.69 119 LYS A CA 1
ATOM 926 C C . LYS A 1 119 ? -12.807 -15.377 19.056 1.00 83.69 119 LYS A C 1
ATOM 928 O O . LYS A 1 119 ? -13.829 -15.820 19.567 1.00 83.69 119 LYS A O 1
ATOM 933 N N . ALA A 1 120 ? -11.583 -15.691 19.481 1.00 79.00 120 ALA A N 1
ATOM 934 C CA . ALA A 1 120 ? -11.309 -16.638 20.563 1.00 79.00 120 ALA A CA 1
ATOM 935 C C . ALA A 1 120 ? -11.847 -16.160 21.922 1.00 79.00 120 ALA A C 1
ATOM 937 O O . ALA A 1 120 ? -12.395 -16.951 22.682 1.00 79.00 120 ALA A O 1
ATOM 938 N N . PHE A 1 121 ? -11.749 -14.858 22.199 1.00 81.19 121 PHE A N 1
ATOM 939 C CA . PHE A 1 121 ? -12.185 -14.255 23.462 1.00 81.19 121 PHE A CA 1
ATOM 940 C C . PHE A 1 121 ? -13.594 -13.641 23.403 1.00 81.19 121 PHE A C 1
ATOM 942 O O . PHE A 1 121 ? -14.038 -13.032 24.373 1.00 81.19 121 PHE A O 1
ATOM 949 N N . GLY A 1 122 ? -14.309 -13.764 22.277 1.00 81.06 122 GLY A N 1
ATOM 950 C CA . GLY A 1 122 ? -15.674 -13.240 22.128 1.00 81.06 122 GLY A CA 1
ATOM 951 C C . GLY A 1 122 ? -15.780 -11.710 22.223 1.00 81.06 122 GLY A C 1
ATOM 952 O O . GLY A 1 122 ? -16.822 -11.175 22.604 1.00 81.06 122 GLY A O 1
ATOM 953 N N . VAL A 1 123 ? -14.710 -10.984 21.892 1.00 83.19 123 VAL A N 1
ATOM 954 C CA . VAL A 1 123 ? -14.638 -9.516 21.980 1.00 83.19 123 VAL A CA 1
ATOM 955 C C . VAL A 1 123 ? -14.370 -8.883 20.617 1.00 83.19 123 VAL A C 1
ATOM 957 O O . VAL A 1 123 ? -14.076 -9.558 19.639 1.00 83.19 123 VAL A O 1
ATOM 960 N N . SER A 1 124 ? -14.469 -7.555 20.514 1.00 80.19 124 SER A N 1
ATOM 961 C CA . SER A 1 124 ? -14.083 -6.871 19.277 1.00 80.19 124 SER A CA 1
ATOM 962 C C . SER A 1 124 ? -12.559 -6.782 19.147 1.00 80.19 124 SER A C 1
ATOM 964 O O . SER A 1 124 ? -11.839 -6.668 20.141 1.00 80.19 124 SER A O 1
ATOM 966 N N . ALA A 1 125 ? -12.061 -6.735 17.907 1.00 79.75 125 ALA A N 1
ATOM 967 C CA . ALA A 1 125 ? -10.640 -6.500 17.633 1.00 79.75 125 ALA A CA 1
ATOM 968 C C . ALA A 1 125 ? -10.133 -5.182 18.249 1.00 79.75 125 ALA A C 1
ATOM 970 O O . ALA A 1 125 ? -8.988 -5.106 18.685 1.00 79.75 125 ALA A O 1
ATOM 971 N N . ASP A 1 126 ? -10.999 -4.171 18.379 1.00 80.19 126 ASP A N 1
ATOM 972 C CA . ASP A 1 126 ? -10.680 -2.925 19.084 1.00 80.19 126 ASP A CA 1
ATOM 973 C C . ASP A 1 126 ? -10.477 -3.119 20.593 1.00 80.19 126 ASP A C 1
ATOM 975 O O . ASP A 1 126 ? -9.650 -2.429 21.191 1.00 80.19 126 ASP A O 1
ATOM 979 N N . THR A 1 127 ? -11.206 -4.043 21.228 1.00 82.44 127 THR A N 1
ATOM 980 C CA . THR A 1 127 ? -10.995 -4.388 22.642 1.00 82.44 127 THR A CA 1
ATOM 981 C C . THR A 1 127 ? -9.621 -5.024 22.835 1.00 82.44 127 THR A C 1
ATOM 983 O O . THR A 1 127 ? -8.876 -4.581 23.709 1.00 82.44 127 THR A O 1
ATOM 986 N N . ILE A 1 128 ? -9.242 -5.971 21.970 1.00 82.31 128 ILE A N 1
ATOM 987 C CA . ILE A 1 128 ? -7.900 -6.576 21.962 1.00 82.31 128 ILE A CA 1
ATOM 988 C C . ILE A 1 128 ? -6.825 -5.510 21.703 1.00 82.31 128 ILE A C 1
ATOM 990 O O . ILE A 1 128 ? -5.842 -5.416 22.434 1.00 82.31 128 ILE A O 1
ATOM 994 N N . ALA A 1 129 ? -7.035 -4.623 20.727 1.00 79.56 129 ALA A N 1
ATOM 995 C CA . ALA A 1 129 ? -6.086 -3.561 20.401 1.00 79.56 129 ALA A CA 1
ATOM 996 C C . ALA A 1 129 ? -5.879 -2.556 21.549 1.00 79.56 129 ALA A C 1
ATOM 998 O O . ALA A 1 129 ? -4.770 -2.042 21.718 1.00 79.56 129 ALA A O 1
ATOM 999 N N . ARG A 1 130 ? -6.928 -2.246 22.326 1.00 79.38 130 ARG A N 1
ATOM 1000 C CA . ARG A 1 130 ? -6.823 -1.404 23.532 1.00 79.38 130 ARG A CA 1
ATOM 1001 C C . ARG A 1 130 ? -6.120 -2.134 24.671 1.00 79.38 130 ARG A C 1
ATOM 1003 O O . ARG A 1 130 ? -5.273 -1.530 25.315 1.00 79.38 130 ARG A O 1
ATOM 1010 N N . CYS A 1 131 ? -6.439 -3.409 24.877 1.00 81.06 131 CYS A N 1
ATOM 1011 C CA . CYS A 1 131 ? -5.797 -4.276 25.862 1.00 81.06 131 CYS A CA 1
ATOM 1012 C C . CYS A 1 131 ? -4.272 -4.323 25.662 1.00 81.06 131 CYS A C 1
ATOM 1014 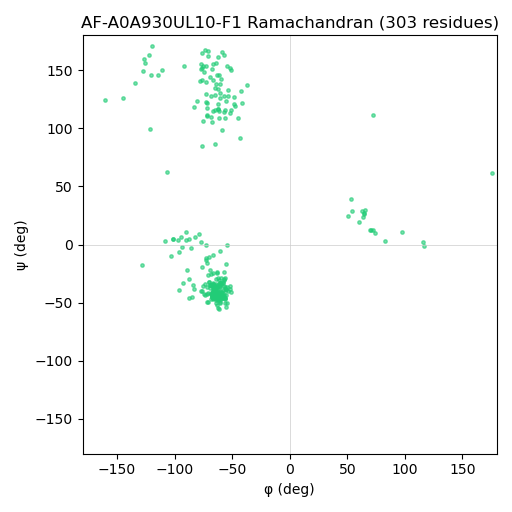O O . CYS A 1 131 ? -3.518 -3.946 26.558 1.00 81.06 131 CYS A O 1
ATOM 1016 N N . LEU A 1 132 ? -3.828 -4.657 24.446 1.00 78.81 132 LEU A N 1
ATOM 1017 C CA . LEU A 1 132 ? -2.409 -4.703 24.079 1.00 78.81 132 LEU A CA 1
ATOM 1018 C C . LEU A 1 132 ? -1.729 -3.332 24.236 1.00 78.81 132 LEU A C 1
ATOM 1020 O O . LEU A 1 132 ? -0.634 -3.237 24.789 1.00 78.81 132 LEU A O 1
ATOM 1024 N N . LYS A 1 133 ? -2.403 -2.247 23.819 1.00 76.94 133 LYS A N 1
ATOM 1025 C CA . LYS A 1 133 ? -1.885 -0.875 23.959 1.00 76.94 133 LYS A CA 1
ATOM 1026 C C . LYS A 1 133 ? -1.688 -0.479 25.425 1.00 76.94 133 LYS A C 1
ATOM 1028 O O . LYS A 1 133 ? -0.659 0.103 25.752 1.00 76.94 133 LYS A O 1
ATOM 1033 N N . ASN A 1 134 ? -2.655 -0.774 26.292 1.00 75.00 134 ASN A N 1
ATOM 1034 C CA . ASN A 1 134 ? -2.596 -0.418 27.712 1.00 75.00 134 ASN A CA 1
ATOM 103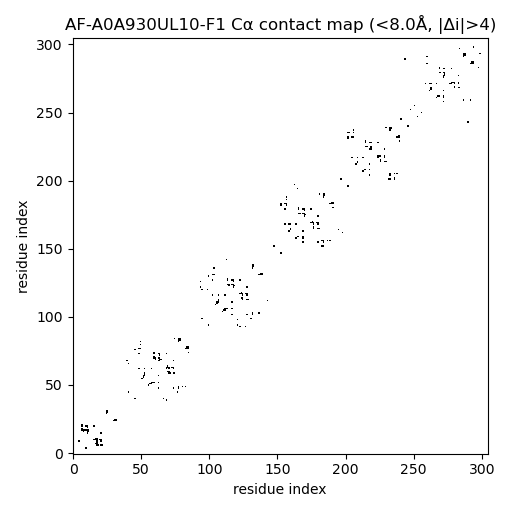5 C C . ASN A 1 134 ? -1.486 -1.175 28.458 1.00 75.00 134 ASN A C 1
ATOM 1037 O O . ASN A 1 134 ? -0.983 -0.676 29.457 1.00 75.00 134 ASN A O 1
ATOM 1041 N N . ARG A 1 135 ? -1.077 -2.345 27.953 1.00 74.19 135 ARG A N 1
ATOM 1042 C CA . ARG A 1 135 ? 0.049 -3.140 28.467 1.00 74.19 135 ARG A CA 1
ATOM 1043 C C . ARG A 1 135 ? 1.395 -2.802 27.828 1.00 74.19 135 ARG A C 1
ATOM 1045 O O . ARG A 1 135 ? 2.383 -3.464 28.113 1.00 74.19 135 ARG A O 1
ATOM 1052 N N . GLY A 1 136 ? 1.446 -1.795 26.955 1.00 69.19 136 GLY A N 1
ATOM 1053 C CA . GLY A 1 136 ? 2.678 -1.397 26.274 1.00 69.19 136 GLY A CA 1
ATOM 1054 C C . GLY A 1 136 ? 3.173 -2.403 25.230 1.00 69.19 136 GLY A C 1
ATOM 1055 O O . GLY A 1 136 ? 4.292 -2.262 24.739 1.00 69.19 136 GLY A O 1
ATOM 1056 N N . VAL A 1 137 ? 2.353 -3.390 24.848 1.00 71.31 137 VAL A N 1
ATOM 1057 C CA . VAL A 1 137 ? 2.713 -4.363 23.815 1.00 71.31 137 VAL A CA 1
ATOM 1058 C C . VAL A 1 137 ? 2.689 -3.657 22.461 1.00 71.31 137 VAL A C 1
ATOM 1060 O O . VAL A 1 137 ? 1.657 -3.136 22.016 1.00 71.31 137 VAL A O 1
ATOM 1063 N N . LYS A 1 138 ? 3.853 -3.592 21.805 1.00 61.00 138 LYS A N 1
ATOM 1064 C CA . LYS A 1 138 ? 3.974 -2.994 20.472 1.00 61.00 138 LYS A CA 1
ATOM 1065 C C . LYS A 1 138 ? 3.126 -3.800 19.497 1.00 61.00 138 LYS A C 1
ATOM 1067 O O . LYS A 1 138 ? 3.178 -5.023 19.471 1.00 61.00 138 LYS A O 1
ATOM 1072 N N . ARG A 1 139 ? 2.343 -3.097 18.676 1.00 59.19 139 ARG A N 1
ATOM 1073 C CA . ARG A 1 139 ? 1.559 -3.740 17.622 1.00 59.19 139 ARG A CA 1
ATOM 1074 C C . ARG A 1 139 ? 2.525 -4.423 16.656 1.00 59.19 139 ARG A C 1
ATOM 1076 O O . ARG A 1 139 ? 3.242 -3.721 15.943 1.00 59.19 139 ARG A O 1
ATOM 1083 N N . LEU A 1 140 ? 2.479 -5.752 16.587 1.00 57.59 140 LEU A N 1
ATOM 1084 C CA . LEU A 1 140 ? 2.839 -6.482 15.379 1.00 57.59 140 LEU A CA 1
ATOM 1085 C C . LEU A 1 140 ? 2.012 -5.835 14.266 1.00 57.59 140 LEU A C 1
ATOM 1087 O O . LEU A 1 140 ? 0.777 -5.773 14.342 1.00 57.59 140 LEU A O 1
ATOM 1091 N N . GLY A 1 141 ? 2.698 -5.171 13.333 1.00 47.59 141 GLY A N 1
ATOM 1092 C CA . GLY A 1 141 ? 2.052 -4.434 12.252 1.00 47.59 141 GLY A CA 1
ATOM 1093 C C . GLY A 1 141 ? 1.030 -5.330 11.558 1.00 47.59 141 GLY A C 1
ATOM 1094 O O . GLY A 1 141 ? 1.191 -6.544 11.552 1.00 47.59 141 GLY A O 1
ATOM 1095 N N . LYS A 1 142 ? -0.045 -4.749 11.002 1.00 47.78 142 LYS A N 1
ATOM 1096 C CA . LYS A 1 142 ? -1.070 -5.514 10.271 1.00 47.78 142 LYS A CA 1
ATOM 1097 C C . LYS A 1 142 ? -0.377 -6.511 9.341 1.00 47.78 142 LYS A C 1
ATOM 1099 O O . LYS A 1 142 ? 0.175 -6.063 8.334 1.00 47.78 142 LYS A O 1
ATOM 1104 N N . SER A 1 143 ? -0.445 -7.811 9.653 1.00 47.44 143 SER A N 1
ATOM 1105 C CA . SER A 1 143 ? -0.050 -8.859 8.717 1.00 47.44 143 SER A CA 1
ATOM 1106 C C . SER A 1 143 ? -0.787 -8.549 7.421 1.00 47.44 143 SER A C 1
ATOM 1108 O O . SER A 1 143 ? -2.024 -8.438 7.429 1.00 47.44 143 SER A O 1
ATOM 1110 N N . PRO A 1 144 ? -0.066 -8.229 6.337 1.00 46.22 144 PRO A N 1
ATOM 1111 C CA . PRO A 1 144 ? -0.703 -7.808 5.108 1.00 46.22 144 PRO A CA 1
ATOM 1112 C C . PRO A 1 144 ? -1.651 -8.920 4.693 1.00 46.22 144 PRO A C 1
ATOM 1114 O O . PRO A 1 144 ? -1.235 -10.071 4.633 1.00 46.22 144 PRO A O 1
ATOM 1117 N N . ARG A 1 145 ? -2.926 -8.606 4.433 1.00 52.41 145 ARG A N 1
ATOM 1118 C CA . ARG A 1 145 ? -3.821 -9.571 3.786 1.00 52.41 145 ARG A CA 1
ATOM 1119 C C . ARG A 1 145 ? -3.184 -9.911 2.442 1.00 52.41 145 ARG A C 1
ATOM 1121 O O . ARG A 1 145 ? -3.263 -9.107 1.509 1.00 52.41 145 ARG A O 1
ATOM 1128 N N . LEU A 1 146 ? -2.473 -11.033 2.381 1.00 53.47 146 LEU A N 1
ATOM 1129 C CA . LEU A 1 146 ? -1.827 -11.502 1.170 1.00 53.47 146 LEU A CA 1
ATOM 1130 C C . LEU A 1 146 ? -2.967 -11.886 0.215 1.00 53.47 146 LEU A C 1
ATOM 1132 O O . LEU A 1 146 ? -3.677 -12.855 0.443 1.00 53.47 146 LEU A O 1
ATOM 1136 N N . LYS A 1 147 ? -3.215 -11.058 -0.807 1.00 60.16 147 LYS A N 1
ATOM 1137 C CA . LYS A 1 147 ? -4.142 -11.370 -1.906 1.00 60.16 147 LYS A CA 1
ATOM 1138 C C . LYS A 1 147 ? -3.703 -12.585 -2.735 1.00 60.16 147 LYS A C 1
ATOM 1140 O O . LYS A 1 147 ? -4.548 -13.184 -3.386 1.00 60.16 147 LYS A O 1
ATOM 1145 N N . LEU A 1 148 ? -2.410 -12.906 -2.733 1.00 66.81 148 LEU A N 1
ATOM 1146 C CA . LEU A 1 148 ? -1.809 -14.021 -3.465 1.00 66.81 148 LEU A CA 1
ATOM 1147 C C . LEU A 1 148 ? -1.332 -15.106 -2.495 1.00 66.81 148 LEU A C 1
ATOM 1149 O O . LEU A 1 148 ? -0.956 -14.796 -1.360 1.00 66.81 148 LEU A O 1
ATOM 1153 N N . LYS A 1 149 ? -1.350 -16.363 -2.950 1.00 74.00 149 LYS A N 1
ATOM 1154 C CA . LYS A 1 149 ? -0.843 -17.509 -2.180 1.00 74.00 149 LYS A CA 1
ATOM 1155 C C . LYS A 1 149 ? 0.688 -17.475 -2.079 1.00 74.00 149 LYS A C 1
ATOM 1157 O O . LYS A 1 149 ? 1.350 -16.794 -2.865 1.00 74.00 149 LYS A O 1
ATOM 1162 N N . ALA A 1 150 ? 1.249 -18.217 -1.125 1.00 68.19 150 ALA A N 1
ATOM 1163 C CA . ALA A 1 150 ? 2.690 -18.253 -0.871 1.00 68.19 150 ALA A CA 1
ATOM 1164 C C . ALA A 1 150 ? 3.498 -18.678 -2.110 1.00 68.19 150 ALA A C 1
ATOM 1166 O O . ALA A 1 150 ? 4.551 -18.107 -2.382 1.00 68.19 150 ALA A O 1
ATOM 1167 N N . GLU A 1 151 ? 2.964 -19.598 -2.913 1.00 68.94 151 GLU A N 1
ATOM 1168 C CA . GLU A 1 151 ? 3.600 -20.094 -4.137 1.00 68.94 151 GLU A CA 1
ATOM 1169 C C . GLU A 1 151 ? 3.706 -18.990 -5.197 1.00 68.94 151 GLU A C 1
ATOM 1171 O O . GLU A 1 151 ? 4.744 -18.814 -5.829 1.00 68.94 151 GLU A O 1
ATOM 1176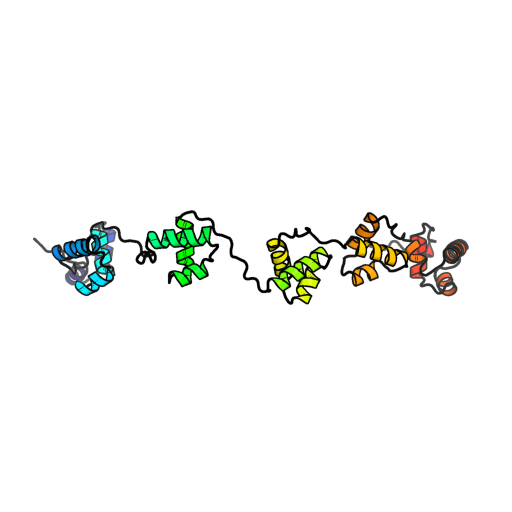 N N . GLN A 1 152 ? 2.654 -18.180 -5.338 1.00 73.44 152 GLN A N 1
ATOM 1177 C CA . GLN A 1 152 ? 2.634 -17.049 -6.269 1.00 73.44 152 GLN A CA 1
ATOM 1178 C C . GLN A 1 152 ? 3.588 -15.939 -5.818 1.00 73.44 152 GLN A C 1
ATOM 1180 O O . GLN A 1 152 ? 4.205 -15.275 -6.645 1.00 73.44 152 GLN A O 1
ATOM 1185 N N . ILE A 1 153 ? 3.731 -15.739 -4.506 1.00 74.44 153 ILE A N 1
ATOM 1186 C CA . ILE A 1 153 ? 4.693 -14.785 -3.946 1.00 74.44 153 ILE A CA 1
ATOM 1187 C C . ILE A 1 153 ? 6.127 -15.263 -4.206 1.00 74.44 153 ILE A C 1
ATOM 1189 O O . ILE A 1 153 ? 6.951 -14.467 -4.653 1.00 74.44 153 ILE A O 1
ATOM 1193 N N . ALA A 1 154 ? 6.416 -16.551 -4.004 1.00 73.19 154 ALA A N 1
ATOM 1194 C CA . ALA A 1 154 ? 7.718 -17.136 -4.320 1.00 73.19 154 ALA A CA 1
ATOM 1195 C C . ALA A 1 154 ? 8.055 -17.003 -5.814 1.00 73.19 154 ALA A C 1
ATOM 1197 O O . ALA A 1 154 ? 9.178 -16.640 -6.169 1.00 73.19 154 ALA A O 1
ATOM 1198 N N . GLU A 1 155 ? 7.071 -17.204 -6.692 1.00 78.31 155 GLU A N 1
ATOM 1199 C CA . GLU A 1 155 ? 7.240 -17.004 -8.129 1.00 78.31 155 GLU A CA 1
ATOM 1200 C C . GLU A 1 155 ? 7.489 -15.531 -8.493 1.00 78.31 155 GLU A C 1
ATOM 1202 O O . GLU A 1 155 ? 8.375 -15.234 -9.295 1.00 78.31 155 GLU A O 1
ATOM 1207 N N . ILE A 1 156 ? 6.771 -14.589 -7.870 1.00 80.62 156 ILE A N 1
ATOM 1208 C CA . ILE A 1 156 ? 7.017 -13.147 -8.025 1.00 80.62 156 ILE A CA 1
ATOM 1209 C C . ILE A 1 156 ? 8.449 -12.793 -7.611 1.00 80.62 156 ILE A C 1
ATOM 1211 O O . ILE A 1 156 ? 9.134 -12.082 -8.348 1.00 80.62 156 ILE A O 1
ATOM 1215 N N . CYS A 1 157 ? 8.915 -13.300 -6.467 1.00 76.50 157 CYS A N 1
ATOM 1216 C CA . CYS A 1 157 ? 10.278 -13.086 -5.985 1.00 76.50 157 CYS A CA 1
ATOM 1217 C C . CYS A 1 157 ? 11.315 -13.663 -6.952 1.00 76.50 157 CYS A C 1
ATOM 1219 O O . CYS A 1 157 ? 12.243 -12.956 -7.334 1.00 76.50 157 CYS A O 1
ATOM 1221 N N . SER A 1 158 ? 11.132 -14.907 -7.399 1.00 73.69 158 SER A N 1
ATOM 1222 C CA . SER A 1 158 ? 12.034 -15.565 -8.348 1.00 73.69 158 SER A CA 1
ATOM 1223 C C . SER A 1 158 ? 12.122 -14.806 -9.675 1.00 73.69 158 SER A C 1
ATOM 1225 O O . SER A 1 158 ? 13.219 -14.502 -10.148 1.00 73.69 158 SER A O 1
ATOM 1227 N N . ARG A 1 159 ? 10.978 -14.409 -10.248 1.00 77.38 159 ARG A N 1
ATOM 1228 C CA . ARG A 1 159 ? 10.936 -13.637 -11.497 1.00 77.38 159 ARG A CA 1
ATOM 1229 C C . ARG A 1 159 ? 11.563 -12.253 -11.331 1.00 77.38 159 ARG A C 1
ATOM 1231 O O . ARG A 1 159 ? 12.287 -11.814 -12.218 1.00 77.38 159 ARG A O 1
ATOM 1238 N N . TYR A 1 160 ? 11.327 -11.578 -10.206 1.00 77.25 160 TYR A N 1
ATOM 1239 C CA . TYR A 1 160 ? 11.936 -10.278 -9.920 1.00 77.25 160 TYR A CA 1
ATOM 1240 C C . TYR A 1 160 ? 13.461 -10.372 -9.750 1.00 77.25 160 TYR A C 1
ATOM 1242 O O . TYR A 1 160 ? 14.180 -9.572 -10.341 1.00 77.25 160 TYR A O 1
ATOM 1250 N N . ILE A 1 161 ? 13.964 -11.378 -9.022 1.00 70.19 161 ILE A N 1
ATOM 1251 C CA . ILE A 1 161 ? 15.409 -11.654 -8.892 1.00 70.19 161 ILE A CA 1
ATOM 1252 C C . ILE A 1 161 ? 16.021 -11.981 -10.261 1.00 70.19 161 ILE A C 1
ATOM 1254 O O . ILE A 1 161 ? 17.127 -11.546 -10.568 1.00 70.19 161 ILE A O 1
ATOM 1258 N N . SER A 1 162 ? 15.264 -12.664 -11.122 1.00 69.25 162 SER A N 1
ATOM 1259 C CA . SER A 1 162 ? 15.637 -12.939 -12.517 1.00 69.25 162 SER A CA 1
ATOM 1260 C C . SER A 1 162 ? 15.552 -11.702 -13.433 1.00 69.25 162 SER A C 1
ATOM 1262 O O . SER A 1 162 ? 15.849 -11.790 -14.622 1.00 69.25 162 SER A O 1
ATOM 1264 N N . GLY A 1 163 ? 15.156 -10.539 -12.903 1.00 62.66 163 GLY A N 1
ATOM 1265 C CA . GLY A 1 163 ? 15.154 -9.255 -13.606 1.00 62.66 163 GLY A CA 1
ATOM 1266 C C . GLY A 1 163 ? 13.811 -8.824 -14.202 1.00 62.66 163 GLY A C 1
ATOM 1267 O O . GLY A 1 163 ? 13.783 -7.862 -14.970 1.00 62.66 163 GLY A O 1
ATOM 1268 N N . ALA A 1 164 ? 12.701 -9.493 -13.875 1.00 70.31 164 ALA A N 1
ATOM 1269 C CA . ALA A 1 164 ? 11.373 -9.082 -14.328 1.00 70.31 164 ALA A CA 1
ATOM 1270 C C . ALA A 1 164 ? 10.943 -7.743 -13.706 1.00 70.31 164 ALA A C 1
ATOM 1272 O O . ALA A 1 164 ? 11.158 -7.476 -12.519 1.00 70.31 164 ALA A O 1
ATOM 1273 N N . HIS A 1 165 ? 10.276 -6.901 -14.498 1.00 76.25 165 HIS A N 1
ATOM 1274 C CA . HIS A 1 165 ? 9.832 -5.588 -14.038 1.00 76.25 165 HIS A CA 1
ATOM 1275 C C . HIS A 1 165 ? 8.590 -5.686 -13.137 1.00 76.25 165 HIS A C 1
ATOM 1277 O O . HIS A 1 165 ? 7.653 -6.430 -13.428 1.00 76.25 165 HIS A O 1
ATOM 1283 N N . ILE A 1 166 ? 8.515 -4.859 -12.086 1.00 76.62 166 ILE A N 1
ATOM 1284 C CA . ILE A 1 166 ? 7.372 -4.821 -11.148 1.00 76.62 166 ILE A CA 1
ATOM 1285 C C . ILE A 1 166 ? 6.037 -4.621 -11.884 1.00 76.62 166 ILE A C 1
ATOM 1287 O O . ILE A 1 166 ? 5.055 -5.277 -11.552 1.00 76.62 166 ILE A O 1
ATOM 1291 N N . GLY A 1 167 ? 6.001 -3.773 -12.915 1.00 73.75 167 GLY A N 1
ATOM 1292 C CA . GLY A 1 167 ? 4.809 -3.554 -13.746 1.00 73.75 167 GLY A CA 1
ATOM 1293 C C . GLY A 1 167 ? 4.447 -4.729 -14.668 1.00 73.75 167 GLY A C 1
ATOM 1294 O O . GLY A 1 167 ? 3.283 -4.915 -15.019 1.00 73.75 167 GLY A O 1
ATOM 1295 N N . GLU A 1 168 ? 5.415 -5.559 -15.063 1.00 77.38 168 GLU A N 1
ATOM 1296 C CA . GLU A 1 168 ? 5.130 -6.809 -15.786 1.00 77.38 168 GLU A CA 1
ATOM 1297 C C . GLU A 1 168 ? 4.557 -7.857 -14.837 1.00 77.38 168 GLU A C 1
ATOM 1299 O O . GLU A 1 168 ? 3.546 -8.478 -15.154 1.00 77.38 168 GLU A O 1
ATOM 1304 N N . LEU A 1 169 ? 5.132 -7.976 -13.639 1.00 80.50 169 LEU A N 1
ATOM 1305 C CA . LEU A 1 169 ? 4.625 -8.842 -12.576 1.00 80.50 169 LEU A CA 1
ATOM 1306 C C . LEU A 1 169 ? 3.217 -8.415 -12.137 1.00 80.50 169 LEU A C 1
ATOM 1308 O O . LEU A 1 169 ? 2.325 -9.247 -12.013 1.00 80.50 169 LEU A O 1
ATOM 1312 N N . ALA A 1 170 ? 2.969 -7.116 -11.987 1.00 80.00 170 ALA A N 1
ATOM 1313 C CA . ALA A 1 170 ? 1.651 -6.573 -11.670 1.00 80.00 170 ALA A CA 1
ATOM 1314 C C . ALA A 1 170 ? 0.588 -7.008 -12.695 1.00 80.00 170 ALA A C 1
ATOM 1316 O O . ALA A 1 170 ? -0.478 -7.496 -12.318 1.00 80.00 170 ALA A O 1
ATOM 1317 N N . ARG A 1 171 ? 0.907 -6.909 -13.994 1.00 80.56 171 ARG A N 1
ATOM 1318 C CA . ARG A 1 171 ? 0.022 -7.354 -15.082 1.00 80.56 171 ARG A CA 1
ATOM 1319 C C . ARG A 1 171 ? -0.159 -8.870 -15.104 1.00 80.56 171 ARG A C 1
ATOM 1321 O O . ARG A 1 171 ? -1.290 -9.328 -15.218 1.00 80.56 171 ARG A O 1
ATOM 1328 N N . ALA A 1 172 ? 0.923 -9.633 -14.960 1.00 79.81 172 ALA A N 1
ATOM 1329 C CA . ALA A 1 172 ? 0.888 -11.095 -14.996 1.00 79.81 172 ALA A CA 1
ATOM 1330 C C . ALA A 1 172 ? 0.057 -11.698 -13.850 1.00 79.81 172 ALA A C 1
ATOM 1332 O O . ALA A 1 172 ? -0.644 -12.683 -14.053 1.00 79.81 172 ALA A O 1
ATOM 1333 N N . PHE A 1 173 ? 0.106 -11.088 -12.663 1.00 80.00 173 PHE A N 1
ATOM 1334 C CA . PHE A 1 173 ? -0.588 -11.575 -11.468 1.00 80.00 173 PHE A CA 1
ATOM 1335 C C . PHE A 1 173 ? -1.889 -10.814 -11.153 1.00 80.00 173 PHE A C 1
ATOM 1337 O O . PHE A 1 173 ? -2.513 -11.076 -10.127 1.00 80.00 173 PHE A O 1
ATOM 1344 N N . GLY A 1 174 ? -2.314 -9.872 -12.005 1.00 77.62 174 GLY A N 1
ATOM 1345 C CA . GLY A 1 174 ? -3.567 -9.122 -11.834 1.00 77.62 174 GLY A CA 1
ATOM 1346 C C . GLY A 1 174 ? -3.617 -8.254 -10.568 1.00 77.62 174 GLY A C 1
ATOM 1347 O O . GLY A 1 174 ? -4.687 -8.027 -10.001 1.00 77.62 174 GLY A O 1
ATOM 1348 N N . VAL A 1 175 ? -2.465 -7.782 -10.089 1.00 80.31 175 VAL A N 1
ATOM 1349 C CA . VAL A 1 175 ? -2.338 -6.984 -8.860 1.00 80.31 175 VAL A CA 1
ATOM 1350 C C . VAL A 1 175 ? -1.678 -5.639 -9.143 1.00 80.31 175 VAL A C 1
ATOM 1352 O O . VAL A 1 175 ? -1.058 -5.438 -10.178 1.00 80.31 175 VAL A O 1
ATOM 1355 N N . SER A 1 176 ? -1.798 -4.685 -8.218 1.00 74.69 176 SER A N 1
ATOM 1356 C CA . SER A 1 176 ? -1.116 -3.397 -8.372 1.00 74.69 176 SER A CA 1
ATOM 1357 C C . SER A 1 176 ? 0.393 -3.517 -8.140 1.00 74.69 176 SER A C 1
ATOM 1359 O O . SER A 1 176 ? 0.845 -4.341 -7.344 1.00 74.69 176 SER A O 1
ATOM 1361 N N . GLU A 1 177 ? 1.171 -2.624 -8.750 1.00 75.94 177 GLU A N 1
ATOM 1362 C CA . GLU A 1 177 ? 2.627 -2.532 -8.548 1.00 75.94 177 GLU A CA 1
ATOM 1363 C C . GLU A 1 177 ? 3.002 -2.373 -7.067 1.00 75.94 177 GLU A C 1
ATOM 1365 O O . GLU A 1 177 ? 3.908 -3.038 -6.572 1.00 75.94 177 GLU A O 1
ATOM 1370 N N . ASN A 1 178 ? 2.224 -1.588 -6.314 1.00 74.25 178 ASN A N 1
ATOM 1371 C CA . ASN A 1 178 ? 2.380 -1.443 -4.862 1.00 74.25 178 ASN A CA 1
ATOM 1372 C C . ASN A 1 178 ? 2.185 -2.761 -4.098 1.00 74.25 178 ASN A C 1
ATOM 1374 O O . ASN A 1 178 ? 2.764 -2.953 -3.030 1.00 74.25 178 ASN A O 1
ATOM 1378 N N . THR A 1 179 ? 1.347 -3.658 -4.618 1.00 72.94 179 THR A N 1
ATOM 1379 C CA . THR A 1 179 ? 1.110 -4.976 -4.020 1.00 72.94 179 THR A CA 1
ATOM 1380 C C . THR A 1 179 ? 2.313 -5.891 -4.261 1.00 72.94 179 THR A C 1
ATOM 1382 O O . THR A 1 179 ? 2.783 -6.515 -3.314 1.00 72.94 179 THR A O 1
ATOM 1385 N N . ILE A 1 180 ? 2.874 -5.889 -5.475 1.00 78.06 180 ILE A N 1
ATOM 1386 C CA . ILE A 1 180 ? 4.120 -6.603 -5.803 1.00 78.06 180 ILE A CA 1
ATOM 1387 C C . ILE A 1 180 ? 5.290 -6.083 -4.963 1.00 78.06 180 ILE A C 1
ATOM 1389 O O . ILE A 1 180 ? 5.973 -6.869 -4.314 1.00 78.06 180 ILE A O 1
ATOM 1393 N N . ALA A 1 181 ? 5.482 -4.762 -4.903 1.00 71.62 181 ALA A N 1
ATOM 1394 C CA . ALA A 1 181 ? 6.544 -4.149 -4.108 1.00 71.62 181 ALA A CA 1
ATOM 1395 C C . ALA A 1 181 ? 6.434 -4.528 -2.623 1.00 71.62 181 ALA A C 1
ATOM 1397 O O . ALA A 1 181 ? 7.424 -4.829 -1.958 1.00 71.62 181 ALA A O 1
ATOM 1398 N N . ARG A 1 182 ? 5.203 -4.577 -2.103 1.00 71.12 182 ARG A N 1
ATOM 1399 C CA . ARG A 1 182 ? 4.942 -5.044 -0.745 1.00 71.12 182 ARG A CA 1
ATOM 1400 C C . ARG A 1 182 ? 5.325 -6.517 -0.561 1.00 71.12 182 ARG A C 1
ATOM 1402 O O . ARG A 1 182 ? 5.922 -6.820 0.465 1.00 71.12 182 ARG A O 1
ATOM 1409 N N . TYR A 1 183 ? 5.008 -7.405 -1.504 1.00 75.62 183 TYR A N 1
ATOM 1410 C CA . TYR A 1 183 ? 5.396 -8.819 -1.414 1.00 75.62 183 TYR A CA 1
ATOM 1411 C C . TYR A 1 183 ? 6.905 -9.013 -1.427 1.00 75.62 183 TYR A C 1
ATOM 1413 O O . TYR A 1 183 ? 7.421 -9.690 -0.548 1.00 75.62 183 TYR A O 1
ATOM 1421 N N . LEU A 1 184 ? 7.612 -8.334 -2.330 1.00 74.12 184 LEU A N 1
ATOM 1422 C CA . LEU A 1 184 ? 9.074 -8.369 -2.381 1.00 74.12 184 LEU A CA 1
ATOM 1423 C C . LEU A 1 184 ? 9.691 -7.928 -1.046 1.00 74.12 184 LEU A C 1
ATOM 1425 O O . LEU A 1 184 ? 10.548 -8.623 -0.508 1.00 74.12 184 LEU A O 1
ATOM 1429 N N . LYS A 1 185 ? 9.172 -6.848 -0.447 1.00 70.38 185 LYS A N 1
ATOM 1430 C CA . LYS A 1 185 ? 9.627 -6.360 0.861 1.00 70.38 185 LYS A CA 1
ATOM 1431 C C . LYS A 1 185 ? 9.351 -7.339 2.009 1.00 70.38 185 LYS A C 1
ATOM 1433 O O . LYS A 1 185 ? 10.186 -7.470 2.896 1.00 70.38 185 LYS A O 1
ATOM 1438 N N . ILE A 1 186 ? 8.188 -7.996 2.022 1.00 66.31 186 ILE A N 1
ATOM 1439 C CA . ILE A 1 186 ? 7.848 -9.010 3.042 1.00 66.31 186 ILE A CA 1
ATOM 1440 C C . ILE A 1 186 ? 8.768 -10.225 2.914 1.00 66.31 186 ILE A C 1
ATOM 1442 O O . ILE A 1 186 ? 9.205 -10.765 3.922 1.00 66.31 186 ILE A O 1
ATOM 1446 N N . SER A 1 187 ? 9.093 -10.619 1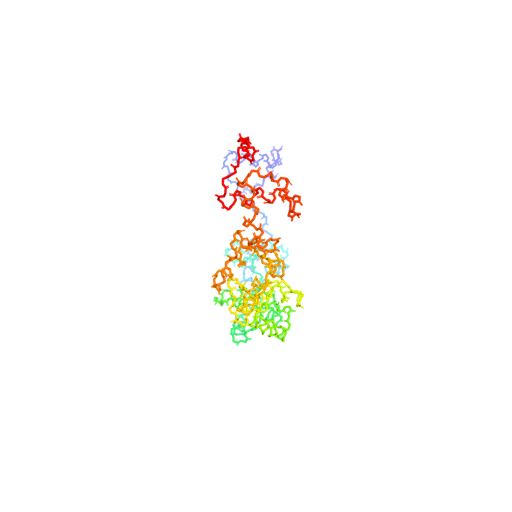.684 1.00 69.50 187 SER A N 1
ATOM 1447 C CA . SER A 1 187 ? 9.992 -11.733 1.380 1.00 69.50 187 SER A CA 1
ATOM 1448 C C . SER A 1 187 ? 11.480 -11.388 1.533 1.00 69.50 187 SER A C 1
ATOM 1450 O O . SER A 1 187 ? 12.324 -12.178 1.125 1.00 69.50 187 SER A O 1
ATOM 1452 N N . GLY A 1 188 ? 11.815 -10.217 2.090 1.00 66.38 188 GLY A N 1
ATOM 1453 C CA . GLY A 1 188 ? 13.198 -9.797 2.331 1.00 66.38 188 GLY A CA 1
ATOM 1454 C C . GLY A 1 188 ? 13.984 -9.420 1.072 1.00 66.38 188 GLY A C 1
ATOM 1455 O O . GLY A 1 188 ? 15.199 -9.275 1.138 1.00 66.38 188 GLY A O 1
ATOM 1456 N N . VAL A 1 189 ? 13.318 -9.250 -0.072 1.00 71.75 189 VAL A N 1
ATOM 1457 C CA . VAL A 1 189 ? 13.959 -8.818 -1.316 1.00 71.75 189 VAL A CA 1
ATOM 1458 C C . VAL A 1 189 ? 14.074 -7.297 -1.308 1.00 71.75 189 VAL A C 1
ATOM 1460 O O . VAL A 1 189 ? 13.062 -6.588 -1.272 1.00 71.75 189 VAL A O 1
ATOM 1463 N N . GLU A 1 190 ? 15.304 -6.784 -1.356 1.00 61.06 190 GLU A N 1
ATOM 1464 C CA . GLU A 1 190 ? 15.537 -5.346 -1.457 1.00 61.06 190 GLU A CA 1
ATOM 1465 C C . GLU A 1 190 ? 14.947 -4.798 -2.761 1.00 61.06 190 GLU A C 1
ATOM 1467 O O . GLU A 1 190 ? 15.277 -5.203 -3.881 1.00 61.06 190 GLU A O 1
ATOM 1472 N N . LEU A 1 191 ? 14.023 -3.851 -2.606 1.00 61.22 191 LEU A N 1
ATOM 1473 C CA . LEU A 1 191 ? 13.498 -3.090 -3.724 1.00 61.22 191 LEU A CA 1
ATOM 1474 C C . LEU A 1 191 ? 14.598 -2.142 -4.184 1.00 61.22 191 LEU A C 1
ATOM 1476 O O . LEU A 1 191 ? 14.923 -1.183 -3.489 1.00 61.22 191 LEU A O 1
ATOM 1480 N N . SER A 1 192 ? 15.153 -2.397 -5.366 1.00 56.69 192 SER A N 1
ATOM 1481 C CA . SER A 1 192 ? 16.065 -1.449 -5.992 1.00 56.69 192 SER A CA 1
ATOM 1482 C C . SER A 1 192 ? 15.302 -0.142 -6.215 1.00 56.69 192 SER A C 1
ATOM 1484 O O . SER A 1 192 ? 14.223 -0.156 -6.816 1.00 56.69 192 SER A O 1
ATOM 1486 N N . GLU A 1 193 ? 15.838 0.983 -5.724 1.00 49.66 193 GLU A N 1
ATOM 1487 C CA . GLU A 1 193 ? 15.148 2.285 -5.672 1.00 49.66 193 GLU A CA 1
ATOM 1488 C C . GLU A 1 193 ? 14.616 2.772 -7.029 1.00 49.66 193 GLU A C 1
ATOM 1490 O O . GLU A 1 193 ? 13.727 3.621 -7.079 1.00 49.66 193 GLU A O 1
ATOM 1495 N N . ARG A 1 194 ? 15.105 2.197 -8.132 1.00 49.16 194 ARG A N 1
ATOM 1496 C CA . ARG A 1 194 ? 14.419 2.064 -9.423 1.00 49.16 194 ARG A CA 1
ATOM 1497 C C . ARG A 1 194 ? 15.122 0.957 -10.210 1.00 49.16 194 ARG A C 1
ATOM 1499 O O . ARG A 1 194 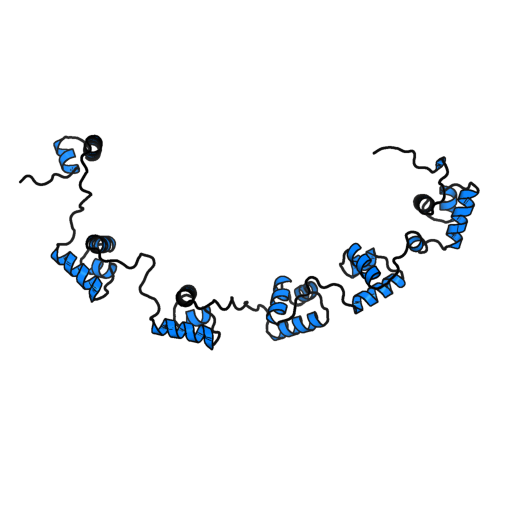? 16.307 1.137 -10.504 1.00 49.16 194 ARG A O 1
ATOM 1506 N N . PRO A 1 195 ? 14.436 -0.103 -10.677 1.00 48.41 195 PRO A N 1
ATOM 1507 C CA . PRO A 1 195 ? 15.060 -1.046 -11.585 1.00 48.41 195 PRO A CA 1
ATOM 1508 C C . PRO A 1 195 ? 15.443 -0.302 -12.861 1.00 48.41 195 PRO A C 1
ATOM 1510 O O . PRO A 1 195 ? 14.635 0.307 -13.574 1.00 48.41 195 PRO A O 1
ATOM 1513 N N . THR A 1 196 ? 16.739 -0.271 -13.096 1.00 57.72 196 THR A N 1
ATOM 1514 C CA . THR A 1 196 ? 17.292 0.066 -14.391 1.00 57.72 196 THR A CA 1
ATOM 1515 C C . THR A 1 196 ? 17.469 -1.230 -15.155 1.00 57.72 196 THR A C 1
ATOM 1517 O O . THR A 1 196 ? 17.536 -2.287 -14.538 1.00 57.72 196 THR A O 1
ATOM 1520 N N . LEU A 1 197 ? 17.440 -1.143 -16.487 1.00 61.22 197 LEU A N 1
ATOM 1521 C CA . LEU A 1 197 ? 17.612 -2.299 -17.367 1.00 61.22 197 LEU A CA 1
ATOM 1522 C C . LEU A 1 197 ? 18.734 -3.191 -16.839 1.00 61.22 197 LEU A C 1
ATOM 1524 O O . LEU A 1 197 ? 19.800 -2.668 -16.493 1.00 61.22 197 LEU A O 1
ATOM 1528 N N . ASN A 1 198 ? 18.472 -4.495 -16.764 1.00 67.00 198 ASN A N 1
ATOM 1529 C CA . ASN A 1 198 ? 19.486 -5.450 -16.339 1.00 67.00 198 ASN A CA 1
ATOM 1530 C C . ASN A 1 198 ? 20.662 -5.439 -17.340 1.00 67.00 198 ASN A C 1
ATOM 1532 O O . ASN A 1 198 ? 20.533 -4.953 -18.468 1.00 67.00 198 ASN A O 1
ATOM 1536 N N . GLU A 1 199 ? 21.828 -5.945 -16.943 1.00 66.25 199 GLU A N 1
ATOM 1537 C CA . GLU A 1 199 ? 23.027 -5.896 -17.795 1.00 66.25 199 GLU A CA 1
ATOM 1538 C C . GLU A 1 199 ? 22.820 -6.590 -19.148 1.00 66.25 199 GLU A C 1
ATOM 1540 O O . GLU A 1 199 ? 23.309 -6.107 -20.166 1.00 66.25 199 GLU A O 1
ATOM 1545 N N . GLN A 1 200 ? 22.009 -7.650 -19.196 1.00 69.94 200 GLN A N 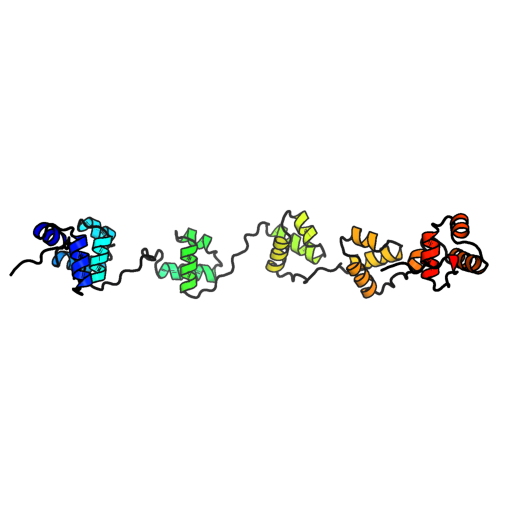1
ATOM 1546 C CA . GLN A 1 200 ? 21.661 -8.347 -20.437 1.00 69.94 200 GLN A CA 1
ATOM 1547 C C . GLN A 1 200 ? 20.817 -7.478 -21.383 1.00 69.94 200 GLN A C 1
ATOM 1549 O O . GLN A 1 200 ? 21.075 -7.430 -22.583 1.00 69.94 200 GLN A O 1
ATOM 1554 N N . GLN A 1 201 ? 19.839 -6.746 -20.855 1.00 74.00 201 GLN A N 1
ATOM 1555 C CA . GLN A 1 201 ? 19.003 -5.806 -21.597 1.00 74.00 201 GLN A CA 1
ATOM 1556 C C . GLN A 1 201 ? 19.809 -4.594 -22.054 1.00 74.00 201 GLN A C 1
ATOM 1558 O O . GLN A 1 201 ? 19.555 -4.075 -23.138 1.00 74.00 201 GLN A O 1
ATOM 1563 N N . VAL A 1 202 ? 20.779 -4.142 -21.255 1.00 76.75 202 VAL A N 1
ATOM 1564 C CA . VAL A 1 202 ? 21.718 -3.092 -21.665 1.00 76.75 202 VAL A CA 1
ATOM 1565 C C . VAL A 1 202 ? 22.616 -3.603 -22.791 1.00 76.75 202 VAL A C 1
ATOM 1567 O O . VAL A 1 202 ? 22.727 -2.923 -23.803 1.00 76.75 202 VAL A O 1
ATOM 1570 N N . ALA A 1 203 ? 23.170 -4.812 -22.681 1.00 77.88 203 ALA A N 1
ATOM 1571 C CA . ALA A 1 203 ? 23.992 -5.417 -23.728 1.00 77.88 203 ALA A CA 1
ATOM 1572 C C . ALA A 1 203 ? 23.213 -5.627 -25.038 1.00 77.88 203 ALA A C 1
ATOM 1574 O O . ALA A 1 203 ? 23.729 -5.364 -26.123 1.00 77.88 203 ALA A O 1
ATOM 1575 N N . GLU A 1 204 ? 21.954 -6.058 -24.952 1.00 81.75 204 GLU A N 1
ATOM 1576 C CA . GLU A 1 204 ? 21.069 -6.180 -26.112 1.00 81.75 204 GLU A CA 1
ATOM 1577 C C . GLU A 1 204 ? 20.722 -4.810 -26.709 1.00 81.75 204 GLU A C 1
ATOM 1579 O O . GLU A 1 204 ? 20.750 -4.620 -27.922 1.00 81.75 204 GLU A O 1
ATOM 1584 N N . MET A 1 205 ? 20.465 -3.811 -25.866 1.00 81.31 205 MET A N 1
ATOM 1585 C CA . MET A 1 205 ? 20.223 -2.444 -26.317 1.00 81.31 205 MET A CA 1
ATOM 1586 C C . MET A 1 205 ? 21.444 -1.845 -27.024 1.00 81.31 205 MET A C 1
ATOM 1588 O O . MET A 1 205 ? 21.275 -1.183 -28.048 1.00 81.31 205 MET A O 1
ATOM 1592 N N . CYS A 1 206 ? 22.654 -2.083 -26.509 1.00 82.56 206 CYS A N 1
ATOM 1593 C CA . CYS A 1 206 ? 23.909 -1.690 -27.148 1.00 82.56 206 CYS A CA 1
ATOM 1594 C C . CYS A 1 206 ? 24.044 -2.359 -28.519 1.00 82.56 206 CYS A C 1
ATOM 1596 O O . CYS A 1 206 ? 24.190 -1.653 -29.516 1.00 82.56 206 CYS A O 1
ATOM 1598 N N . ARG A 1 207 ? 23.860 -3.686 -28.594 1.00 82.75 207 ARG A N 1
ATOM 1599 C CA . ARG A 1 207 ? 23.893 -4.439 -29.860 1.00 82.75 207 ARG A CA 1
ATOM 1600 C C . ARG A 1 207 ? 22.892 -3.911 -30.880 1.00 82.75 207 ARG A C 1
ATOM 1602 O O . ARG A 1 207 ? 23.251 -3.667 -32.027 1.00 82.75 207 ARG A O 1
ATOM 1609 N N . ARG A 1 208 ? 21.643 -3.669 -30.477 1.00 80.81 208 ARG A N 1
ATOM 1610 C CA . ARG A 1 208 ? 20.609 -3.122 -31.371 1.00 80.81 208 ARG A CA 1
ATOM 1611 C C . ARG A 1 208 ? 20.917 -1.697 -31.820 1.00 80.81 208 ARG A C 1
ATOM 1613 O O . ARG A 1 208 ? 20.673 -1.345 -32.974 1.00 80.81 208 ARG A O 1
ATOM 1620 N N . TYR A 1 209 ? 21.463 -0.873 -30.929 1.00 83.12 209 TYR A N 1
ATOM 1621 C CA . TYR A 1 209 ? 21.876 0.486 -31.265 1.00 83.12 209 TYR A CA 1
ATOM 1622 C C . TYR A 1 209 ? 23.026 0.505 -32.282 1.00 83.12 209 TYR A C 1
ATOM 1624 O O . TYR A 1 209 ? 22.977 1.294 -33.233 1.00 83.12 209 TYR A O 1
ATOM 1632 N N . GLU A 1 210 ? 24.016 -0.372 -32.105 1.00 78.19 210 GLU A N 1
ATOM 1633 C CA . GLU A 1 210 ? 25.153 -0.579 -33.012 1.00 78.19 210 GLU A CA 1
ATOM 1634 C C . GLU A 1 210 ? 24.709 -1.170 -34.356 1.00 78.19 210 GLU A C 1
ATOM 1636 O O . GLU A 1 210 ? 25.133 -0.685 -35.402 1.00 78.19 210 GLU A O 1
ATOM 1641 N N . ALA A 1 211 ? 23.754 -2.105 -34.345 1.00 76.25 211 ALA A N 1
ATOM 1642 C CA . ALA A 1 211 ? 23.104 -2.651 -35.541 1.00 76.25 211 ALA A CA 1
ATOM 1643 C C . ALA A 1 211 ? 22.240 -1.625 -36.299 1.00 76.25 211 ALA A C 1
ATOM 1645 O O . ALA A 1 211 ? 21.783 -1.882 -37.411 1.00 76.25 211 ALA A O 1
ATOM 1646 N N . GLY A 1 212 ? 22.015 -0.442 -35.719 1.00 72.88 212 GLY A N 1
ATOM 1647 C CA . GLY A 1 212 ? 21.453 0.698 -36.427 1.00 72.88 212 GLY A CA 1
ATOM 1648 C C . GLY A 1 212 ? 20.095 1.182 -35.928 1.00 72.88 212 GLY A C 1
ATOM 1649 O O . GLY A 1 212 ? 19.648 2.225 -36.423 1.00 72.88 212 GLY A O 1
ATOM 1650 N N . ASP A 1 213 ? 19.478 0.553 -34.924 1.00 77.19 213 ASP A N 1
ATOM 1651 C CA . ASP A 1 213 ? 18.201 1.015 -34.362 1.00 77.19 213 ASP A CA 1
ATOM 1652 C C . ASP A 1 213 ? 18.318 2.443 -33.799 1.00 77.19 213 ASP A C 1
ATOM 1654 O O . ASP A 1 213 ? 19.348 2.856 -33.257 1.00 77.19 213 ASP A O 1
ATOM 1658 N N . SER A 1 214 ? 17.267 3.250 -33.972 1.00 79.75 214 SER A N 1
ATOM 1659 C CA . SER A 1 214 ? 17.232 4.615 -33.442 1.00 79.75 214 SER A CA 1
ATOM 1660 C C . SER A 1 214 ? 16.951 4.619 -31.940 1.00 79.75 214 SER A C 1
ATOM 1662 O O . SER A 1 214 ? 16.304 3.718 -31.407 1.00 79.75 214 SER A O 1
ATOM 1664 N N . LEU A 1 215 ? 17.385 5.684 -31.259 1.00 79.62 215 LEU A N 1
ATOM 1665 C CA . LEU A 1 215 ? 17.070 5.884 -29.842 1.00 79.62 215 LEU A CA 1
ATOM 1666 C C . LEU A 1 215 ? 15.552 5.885 -29.600 1.00 79.62 215 LEU A C 1
ATOM 1668 O O . LEU A 1 215 ? 15.106 5.337 -28.601 1.00 79.62 215 LEU A O 1
ATOM 1672 N N . ASP A 1 216 ? 14.763 6.439 -30.525 1.00 74.88 216 ASP A N 1
ATOM 1673 C CA . ASP A 1 216 ? 13.296 6.452 -30.464 1.00 74.88 216 ASP A CA 1
ATOM 1674 C C . ASP A 1 216 ? 12.679 5.059 -30.579 1.00 74.88 216 ASP A C 1
ATOM 1676 O O . ASP A 1 216 ? 11.716 4.742 -29.879 1.00 74.88 216 ASP A O 1
ATOM 1680 N N . ARG A 1 217 ? 13.237 4.203 -31.441 1.00 77.19 217 ARG A N 1
ATOM 1681 C CA . ARG A 1 217 ? 12.766 2.824 -31.589 1.00 77.19 217 ARG A CA 1
ATOM 1682 C C . ARG A 1 217 ? 13.073 2.007 -30.339 1.00 77.19 217 ARG A C 1
ATOM 1684 O O . ARG A 1 217 ? 12.199 1.286 -29.868 1.00 77.19 217 ARG A O 1
ATOM 1691 N N . LEU A 1 218 ? 14.264 2.195 -29.770 1.00 80.44 218 LEU A N 1
ATOM 1692 C CA . LEU A 1 218 ? 14.652 1.589 -28.497 1.00 80.44 218 LEU A CA 1
ATOM 1693 C C . LEU A 1 218 ? 13.783 2.120 -27.341 1.00 80.44 218 LEU A C 1
ATOM 1695 O O . LEU A 1 218 ? 13.315 1.351 -26.509 1.00 80.44 218 LEU A O 1
ATOM 1699 N N . ALA A 1 219 ? 13.480 3.420 -27.308 1.00 76.44 219 ALA A N 1
ATOM 1700 C CA . ALA A 1 219 ? 12.606 4.015 -26.291 1.00 76.44 219 ALA A CA 1
ATOM 1701 C C . ALA A 1 219 ? 11.217 3.376 -26.283 1.00 76.44 219 ALA A C 1
ATOM 1703 O O . ALA A 1 219 ? 10.701 3.020 -25.224 1.00 76.44 219 ALA A O 1
ATOM 1704 N N . LYS A 1 220 ? 10.645 3.166 -27.472 1.00 73.12 220 LYS A N 1
ATOM 1705 C CA . LYS A 1 220 ? 9.353 2.494 -27.629 1.00 73.12 220 LYS A CA 1
ATOM 1706 C C . LYS A 1 220 ? 9.418 1.010 -27.271 1.00 73.12 220 LYS A C 1
ATOM 1708 O O . LYS A 1 220 ? 8.515 0.536 -26.594 1.00 73.12 220 LYS A O 1
ATOM 1713 N N . SER A 1 221 ? 10.464 0.288 -27.683 1.00 71.25 221 SER A N 1
ATOM 1714 C CA . SER A 1 221 ? 10.562 -1.157 -27.427 1.00 71.25 221 SER A CA 1
ATOM 1715 C C . SER A 1 221 ? 10.777 -1.491 -25.954 1.00 71.25 221 SER A C 1
ATOM 1717 O O . SER A 1 221 ? 10.258 -2.494 -25.482 1.00 71.25 221 SER A O 1
ATOM 1719 N N . TYR A 1 222 ? 11.525 -0.656 -25.230 1.00 70.94 222 TYR A N 1
ATOM 1720 C CA . TYR A 1 222 ? 11.803 -0.863 -23.808 1.00 70.94 222 TYR A CA 1
ATOM 1721 C C . TYR A 1 222 ? 10.856 -0.082 -22.883 1.00 70.94 222 TYR A C 1
ATOM 1723 O O . TYR A 1 222 ? 10.921 -0.258 -21.672 1.00 70.94 222 TYR A O 1
ATOM 1731 N N . GLY A 1 223 ? 9.991 0.791 -23.417 1.00 68.69 223 GLY A N 1
ATOM 1732 C CA . GLY A 1 223 ? 9.094 1.634 -22.615 1.00 68.69 223 GLY A CA 1
ATOM 1733 C C . GLY A 1 223 ? 9.837 2.655 -21.743 1.00 68.69 223 GLY A C 1
ATOM 1734 O O . GLY A 1 223 ? 9.382 3.005 -20.656 1.00 68.69 223 GLY A O 1
ATOM 1735 N N . ILE A 1 224 ? 11.012 3.107 -22.188 1.00 76.25 224 ILE A N 1
ATOM 1736 C CA . ILE A 1 224 ? 11.933 3.943 -21.410 1.00 76.25 224 ILE A CA 1
ATOM 1737 C C . ILE A 1 224 ? 12.174 5.270 -22.128 1.00 76.25 224 ILE A C 1
ATOM 1739 O O . ILE A 1 224 ? 12.230 5.336 -23.351 1.00 76.25 224 ILE A O 1
ATOM 1743 N N . SER A 1 225 ? 12.360 6.348 -21.364 1.00 73.19 225 SER A N 1
ATOM 1744 C CA . SER A 1 225 ? 12.643 7.664 -21.935 1.00 73.19 225 SER A CA 1
ATOM 1745 C C . SER A 1 225 ? 13.966 7.700 -22.714 1.00 73.19 225 SER A C 1
ATOM 1747 O O . SER A 1 225 ? 14.973 7.099 -22.326 1.00 73.19 225 SER A O 1
ATOM 1749 N N . LEU A 1 226 ? 13.991 8.497 -23.787 1.00 75.50 226 LEU A N 1
ATOM 1750 C CA . LEU A 1 226 ? 15.175 8.728 -24.625 1.00 75.50 226 LEU A CA 1
ATOM 1751 C C . LEU A 1 226 ? 16.419 9.120 -23.818 1.00 75.50 226 LEU A C 1
ATOM 1753 O O . LEU A 1 226 ? 17.520 8.651 -24.100 1.00 75.50 226 LEU A O 1
ATOM 1757 N N . ASN A 1 227 ? 16.254 9.970 -22.803 1.00 76.00 227 ASN A N 1
ATOM 1758 C CA . ASN A 1 227 ? 17.359 10.424 -21.958 1.00 76.00 227 ASN A CA 1
ATOM 1759 C C . ASN A 1 227 ? 17.940 9.287 -21.111 1.00 76.00 227 ASN A C 1
ATOM 1761 O O . ASN A 1 227 ? 19.155 9.215 -20.937 1.00 76.00 227 ASN A O 1
ATOM 1765 N N . LYS A 1 228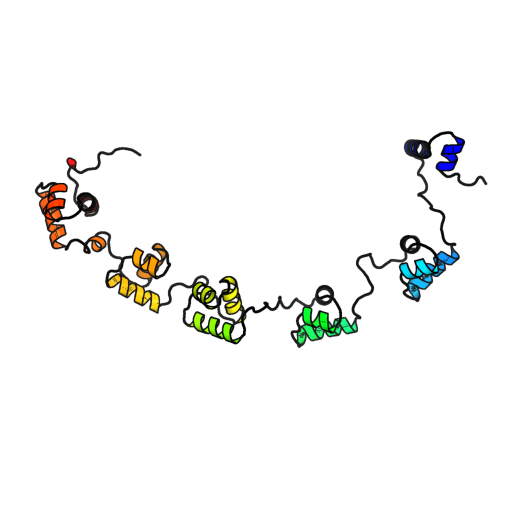 ? 17.097 8.362 -20.641 1.00 74.06 228 LYS A N 1
ATOM 1766 C CA . LYS A 1 228 ? 17.537 7.203 -19.861 1.00 74.06 228 LYS A CA 1
ATOM 1767 C C . LYS A 1 228 ? 18.271 6.189 -20.744 1.00 74.06 228 LYS A C 1
ATOM 1769 O O . LYS A 1 228 ? 19.296 5.669 -20.317 1.00 74.06 228 LYS A O 1
ATOM 1774 N N . ILE A 1 229 ? 17.844 6.002 -21.994 1.00 79.38 229 ILE A N 1
ATOM 1775 C CA . ILE A 1 229 ? 18.586 5.206 -22.991 1.00 79.38 229 ILE A CA 1
ATOM 1776 C C . ILE A 1 229 ? 19.935 5.847 -23.323 1.00 79.38 229 ILE A C 1
ATOM 1778 O O . ILE A 1 229 ? 20.956 5.170 -23.266 1.00 79.38 229 ILE A O 1
ATOM 1782 N N . LYS A 1 230 ? 19.976 7.158 -23.603 1.00 80.50 230 LYS A N 1
ATOM 1783 C CA . LYS A 1 230 ? 21.238 7.880 -23.862 1.00 80.50 230 LYS A CA 1
ATOM 1784 C C . LYS A 1 230 ? 22.228 7.734 -22.712 1.00 80.50 230 LYS A C 1
ATOM 1786 O O . LYS A 1 230 ? 23.400 7.461 -22.950 1.00 80.50 230 LYS A O 1
ATOM 1791 N N . HIS A 1 231 ? 21.755 7.914 -21.480 1.00 77.06 231 HIS A N 1
ATOM 1792 C CA . HIS A 1 231 ? 22.587 7.744 -20.296 1.00 77.06 231 HIS A CA 1
ATOM 1793 C C . HIS A 1 231 ? 23.099 6.306 -20.189 1.00 77.06 231 HIS A C 1
ATOM 1795 O O . HIS A 1 231 ? 24.275 6.105 -19.922 1.00 77.06 231 HIS A O 1
ATOM 1801 N N . ARG A 1 232 ? 22.246 5.305 -20.430 1.00 79.25 232 ARG A N 1
ATOM 1802 C CA . ARG A 1 232 ? 22.618 3.887 -20.328 1.00 79.25 232 ARG A CA 1
ATOM 1803 C C . ARG A 1 232 ? 23.634 3.463 -21.380 1.00 79.25 232 ARG A C 1
ATOM 1805 O O . ARG A 1 232 ? 24.631 2.862 -21.008 1.00 79.25 232 ARG A O 1
ATOM 1812 N N . LEU A 1 233 ? 23.439 3.855 -22.637 1.00 81.00 233 LEU A N 1
ATOM 1813 C CA . LEU A 1 233 ? 24.410 3.617 -23.709 1.00 81.00 233 LEU A CA 1
ATOM 1814 C C . LEU A 1 233 ? 25.762 4.274 -23.392 1.00 81.00 233 LEU A C 1
ATOM 1816 O O . LEU A 1 233 ? 26.801 3.647 -23.560 1.00 81.00 233 LEU A O 1
ATOM 1820 N N . LYS A 1 234 ? 25.756 5.504 -22.857 1.00 80.00 234 LYS A N 1
ATOM 1821 C CA . LYS A 1 234 ? 26.986 6.201 -22.454 1.00 80.00 234 LYS A CA 1
ATOM 1822 C C . LYS A 1 234 ? 27.693 5.506 -21.284 1.00 80.00 234 LYS A C 1
ATOM 1824 O O . LYS A 1 234 ? 28.907 5.356 -21.321 1.00 80.00 234 LYS A O 1
ATOM 1829 N N . THR A 1 235 ? 26.950 5.087 -20.257 1.00 76.88 235 THR A N 1
ATOM 1830 C CA . THR A 1 235 ? 27.499 4.361 -19.098 1.00 76.88 235 THR A CA 1
ATOM 1831 C C . THR A 1 235 ? 28.028 2.979 -19.487 1.00 76.88 235 THR A C 1
ATOM 1833 O O . THR A 1 235 ? 29.030 2.549 -18.935 1.00 76.88 235 THR A O 1
ATOM 1836 N N . ALA A 1 236 ? 27.408 2.318 -20.468 1.00 75.38 236 ALA A N 1
ATOM 1837 C CA . ALA A 1 236 ? 27.860 1.040 -21.021 1.00 75.38 236 ALA A CA 1
ATOM 1838 C C . ALA A 1 236 ? 29.060 1.167 -21.985 1.00 75.38 236 ALA A C 1
ATOM 1840 O O . ALA A 1 236 ? 29.489 0.174 -22.561 1.00 75.38 236 ALA A O 1
ATOM 1841 N N . GLY A 1 237 ? 29.598 2.377 -22.187 1.00 74.81 237 GLY A N 1
ATOM 1842 C CA . GLY A 1 237 ? 30.759 2.619 -23.049 1.00 74.81 237 GLY A CA 1
ATOM 1843 C C . GLY A 1 237 ? 30.444 2.742 -24.545 1.00 74.81 237 GLY A C 1
ATOM 1844 O O . GLY A 1 237 ? 31.356 2.954 -25.344 1.00 74.81 237 GLY A O 1
ATOM 1845 N N . THR A 1 238 ? 29.173 2.679 -24.951 1.00 76.31 238 THR A N 1
ATOM 1846 C CA . THR A 1 238 ? 28.776 2.847 -26.354 1.00 76.31 238 THR A CA 1
ATOM 1847 C C . THR A 1 238 ? 28.916 4.312 -26.775 1.00 76.31 238 THR A C 1
ATOM 1849 O O . THR A 1 238 ? 28.287 5.215 -26.209 1.00 76.31 238 THR A O 1
ATOM 1852 N N . LYS A 1 239 ? 29.712 4.567 -27.822 1.00 74.44 239 LYS A N 1
ATOM 1853 C CA . LYS A 1 239 ? 29.819 5.900 -28.432 1.00 74.44 239 LYS A CA 1
ATOM 1854 C C . LYS A 1 239 ? 28.485 6.264 -29.084 1.00 74.44 239 LYS A C 1
ATOM 1856 O O . LYS A 1 239 ? 28.035 5.622 -30.031 1.00 74.44 239 LYS A O 1
ATOM 1861 N N . LEU A 1 240 ? 27.830 7.299 -28.559 1.00 75.00 240 LEU A N 1
ATOM 1862 C CA . LEU A 1 240 ? 26.599 7.811 -29.152 1.00 75.00 240 LEU A CA 1
ATOM 1863 C C . LEU A 1 240 ? 26.902 8.379 -30.536 1.00 75.00 240 LEU A C 1
ATOM 1865 O O . LEU A 1 240 ? 27.769 9.240 -30.673 1.00 75.00 240 LEU A O 1
ATOM 1869 N N . ARG A 1 241 ? 26.131 7.937 -31.533 1.00 72.12 241 ARG A N 1
ATOM 1870 C CA . ARG A 1 241 ? 26.267 8.405 -32.908 1.00 72.12 241 ARG A CA 1
ATOM 1871 C C . ARG A 1 241 ? 26.148 9.920 -32.973 1.00 72.12 241 ARG A C 1
ATOM 1873 O O . ARG A 1 241 ? 25.138 10.497 -32.545 1.00 72.12 241 ARG A O 1
ATOM 1880 N N . GLY A 1 242 ? 27.180 10.548 -33.529 1.00 59.06 242 GLY A N 1
ATOM 1881 C CA . GLY A 1 242 ? 27.249 11.989 -33.729 1.00 59.06 242 GLY A CA 1
ATOM 1882 C C . GLY A 1 242 ? 26.098 12.511 -34.596 1.00 59.06 242 GLY A C 1
ATOM 1883 O O . GLY A 1 242 ? 25.391 11.767 -35.279 1.00 59.06 242 GLY A O 1
ATOM 1884 N N . ARG A 1 243 ? 25.884 13.833 -34.602 1.00 51.81 243 ARG A N 1
ATOM 1885 C CA . ARG A 1 243 ? 24.849 14.470 -35.445 1.00 51.81 243 ARG A CA 1
ATOM 1886 C C . ARG A 1 243 ? 25.035 14.143 -36.941 1.00 51.81 243 ARG A C 1
ATOM 1888 O O . ARG A 1 243 ? 24.029 14.028 -37.632 1.00 51.81 243 ARG A O 1
ATOM 1895 N N . ILE A 1 244 ? 26.278 13.913 -37.373 1.00 47.41 244 ILE A N 1
ATOM 1896 C CA . ILE A 1 244 ? 26.673 13.508 -38.733 1.00 47.41 244 ILE A CA 1
ATOM 1897 C C . ILE A 1 244 ? 26.549 11.982 -38.937 1.00 47.41 244 ILE A C 1
ATOM 1899 O O . ILE A 1 244 ? 26.045 11.538 -39.954 1.00 47.41 244 ILE A O 1
ATOM 1903 N N . GLU A 1 245 ? 26.870 11.140 -37.954 1.00 52.16 245 GLU A N 1
ATOM 1904 C CA . GLU A 1 245 ? 26.698 9.672 -38.067 1.00 52.16 245 GLU A CA 1
ATOM 1905 C C . GLU A 1 245 ? 25.227 9.223 -38.019 1.00 52.16 245 GLU A C 1
ATOM 1907 O O . GLU A 1 245 ? 24.878 8.111 -38.402 1.00 52.16 245 GLU A O 1
ATOM 1912 N N . ARG A 1 246 ? 24.315 10.089 -37.562 1.00 53.31 246 ARG A N 1
ATOM 1913 C CA . ARG A 1 246 ? 22.871 9.869 -37.747 1.00 53.31 246 ARG A CA 1
ATOM 1914 C C . ARG A 1 246 ? 22.446 10.001 -39.215 1.00 53.31 246 ARG A C 1
ATOM 1916 O O . ARG A 1 246 ? 21.402 9.453 -39.571 1.00 53.31 246 ARG A O 1
ATOM 1923 N N . PHE A 1 247 ? 23.244 10.710 -40.016 1.00 51.72 247 PHE A N 1
ATOM 1924 C CA . PHE A 1 247 ? 23.018 11.034 -41.424 1.00 51.72 247 PHE A CA 1
ATOM 1925 C C . PHE A 1 247 ? 23.550 9.957 -42.380 1.00 51.72 247 PHE A C 1
ATOM 1927 O O . PHE A 1 247 ? 22.918 9.706 -43.401 1.00 51.72 247 PHE A O 1
ATOM 1934 N N . SER A 1 248 ? 24.605 9.223 -41.996 1.00 51.41 248 SER A N 1
ATOM 1935 C CA . SER A 1 248 ? 25.171 8.104 -42.779 1.00 51.41 248 SER A CA 1
ATOM 1936 C C . SER A 1 248 ? 24.201 6.942 -43.038 1.00 51.41 248 SER A C 1
ATOM 1938 O O . SER A 1 248 ? 24.519 6.010 -43.768 1.00 51.41 248 SER A O 1
ATOM 1940 N N . ARG A 1 249 ? 23.001 6.997 -42.448 1.00 54.66 249 ARG A N 1
ATOM 1941 C CA . ARG A 1 249 ? 21.888 6.082 -42.717 1.00 54.66 249 ARG A CA 1
ATOM 1942 C C . ARG A 1 249 ? 21.172 6.383 -44.048 1.00 54.66 249 ARG A C 1
ATOM 1944 O O . ARG A 1 249 ? 20.462 5.514 -44.533 1.00 54.66 249 ARG A O 1
ATOM 1951 N N . TRP A 1 250 ? 21.333 7.588 -44.604 1.00 52.31 250 TRP A N 1
ATOM 1952 C CA . TRP A 1 250 ? 20.624 8.054 -45.807 1.00 52.31 250 TRP A CA 1
ATOM 1953 C C . TRP A 1 250 ? 21.534 8.609 -46.904 1.00 52.31 250 TRP A C 1
ATOM 1955 O O . TRP A 1 250 ? 21.088 8.711 -48.038 1.00 52.31 250 TRP A O 1
ATOM 1965 N N . LEU A 1 251 ? 22.782 8.953 -46.585 1.00 61.88 251 LEU A N 1
ATOM 1966 C CA . LEU A 1 251 ? 23.753 9.418 -47.568 1.00 61.88 251 LEU A CA 1
ATOM 1967 C C . LEU A 1 251 ? 25.142 8.902 -47.181 1.00 61.88 251 LEU A C 1
ATOM 1969 O O . LEU A 1 251 ? 25.568 9.081 -46.033 1.00 61.88 251 LEU A O 1
ATOM 1973 N N . LYS A 1 252 ? 25.838 8.221 -48.096 1.00 67.06 252 LYS A N 1
ATOM 1974 C CA . LYS A 1 252 ? 27.206 7.743 -47.844 1.00 67.06 252 LYS A CA 1
ATOM 1975 C C . LYS A 1 252 ? 28.138 8.942 -47.646 1.00 67.06 252 LYS A C 1
ATOM 1977 O O . LYS A 1 252 ? 27.863 10.051 -48.100 1.00 67.06 252 LYS A O 1
ATOM 1982 N N . ARG A 1 253 ? 29.263 8.730 -46.954 1.00 65.06 253 ARG A N 1
ATOM 1983 C CA . ARG A 1 253 ? 30.245 9.796 -46.675 1.00 65.06 253 ARG A CA 1
ATOM 1984 C C . ARG A 1 253 ? 30.704 10.500 -47.959 1.00 65.06 253 ARG A C 1
ATOM 1986 O O . ARG A 1 253 ? 30.854 11.714 -47.943 1.00 65.06 253 ARG A O 1
ATOM 1993 N N . ASP A 1 254 ? 30.847 9.754 -49.048 1.00 68.56 254 ASP A N 1
ATOM 1994 C CA . ASP A 1 254 ? 31.319 10.265 -50.339 1.00 68.56 254 ASP A CA 1
ATOM 1995 C C . ASP A 1 254 ? 30.276 11.161 -51.022 1.00 68.56 254 ASP A C 1
ATOM 1997 O O . ASP A 1 254 ? 30.598 12.246 -51.493 1.00 68.56 254 ASP A O 1
ATOM 2001 N N . GLU A 1 255 ? 29.001 10.769 -50.979 1.00 74.62 255 GLU A N 1
ATOM 2002 C CA . GLU A 1 255 ? 27.877 11.567 -51.484 1.00 74.62 255 GLU A CA 1
ATOM 2003 C C . GLU A 1 255 ? 27.703 12.866 -50.681 1.00 74.62 255 GLU A C 1
ATOM 2005 O O . GLU A 1 255 ? 27.414 13.916 -51.246 1.00 74.62 255 GLU A O 1
ATOM 2010 N N . TRP A 1 256 ? 27.933 12.834 -49.362 1.00 76.56 256 TRP A N 1
ATOM 2011 C CA . TRP A 1 256 ? 27.916 14.047 -48.537 1.00 76.56 256 TRP A CA 1
ATOM 2012 C C . TRP A 1 256 ? 29.061 15.005 -48.882 1.00 76.56 256 TRP A C 1
ATOM 2014 O O . TRP A 1 256 ? 28.851 16.217 -48.938 1.00 76.56 256 TRP A O 1
ATOM 2024 N N . MET A 1 257 ? 30.261 14.474 -49.130 1.00 75.88 257 MET A N 1
ATOM 2025 C CA . MET A 1 257 ? 31.405 15.281 -49.563 1.00 75.88 257 MET A CA 1
ATOM 2026 C C . MET A 1 257 ? 31.153 15.904 -50.938 1.00 75.88 257 MET A C 1
ATOM 2028 O O . MET A 1 257 ? 31.482 17.070 -51.138 1.00 75.88 257 MET A O 1
ATOM 2032 N N . GLU A 1 258 ? 30.507 15.168 -51.842 1.00 79.88 258 GLU A N 1
ATOM 2033 C CA . GLU A 1 258 ? 30.127 15.672 -53.161 1.00 79.88 258 GLU A CA 1
ATOM 2034 C C . GLU A 1 258 ? 29.065 16.779 -53.071 1.00 79.88 258 GLU A C 1
ATOM 2036 O O . GLU A 1 258 ? 29.224 17.814 -53.712 1.00 79.88 258 GLU A O 1
ATOM 2041 N N . ILE A 1 259 ? 28.045 16.636 -52.213 1.00 81.75 259 ILE A N 1
ATOM 2042 C CA . ILE A 1 259 ? 27.084 17.721 -51.934 1.00 81.75 259 ILE A CA 1
ATOM 2043 C C . ILE A 1 259 ? 27.805 18.969 -51.412 1.00 81.75 259 ILE A C 1
ATOM 2045 O O . ILE A 1 259 ? 27.522 20.077 -51.862 1.00 81.75 259 ILE A O 1
ATOM 2049 N N . CYS A 1 260 ? 28.746 18.809 -50.474 1.00 81.19 260 CYS A N 1
ATOM 2050 C CA . CYS A 1 260 ? 29.511 19.940 -49.941 1.00 81.19 260 CYS A CA 1
ATOM 2051 C C . CYS A 1 260 ? 30.350 20.625 -51.029 1.00 81.19 260 CYS A C 1
ATOM 2053 O O . CYS A 1 260 ? 30.378 21.853 -51.083 1.00 81.19 260 CYS A O 1
ATOM 2055 N N . ARG A 1 261 ? 31.010 19.838 -51.888 1.00 83.12 261 ARG A N 1
ATOM 2056 C CA . ARG A 1 261 ? 31.843 20.329 -52.991 1.00 83.12 261 ARG A CA 1
ATOM 2057 C C . ARG A 1 261 ? 31.014 21.115 -54.004 1.00 83.12 261 ARG A C 1
ATOM 2059 O O . ARG A 1 261 ? 31.327 22.267 -54.278 1.00 83.12 261 ARG A O 1
ATOM 2066 N N . ARG A 1 262 ? 29.916 20.535 -54.492 1.00 84.44 262 ARG A N 1
ATOM 2067 C CA . ARG A 1 262 ? 29.055 21.173 -55.497 1.00 84.44 262 ARG A CA 1
ATOM 2068 C C . ARG A 1 262 ? 28.338 22.420 -54.974 1.00 84.44 262 ARG A C 1
ATOM 2070 O O . ARG A 1 262 ? 28.221 23.411 -55.688 1.00 84.44 262 ARG A O 1
ATOM 2077 N N . TYR A 1 263 ? 27.950 22.421 -53.697 1.00 84.69 263 TYR A N 1
ATOM 2078 C CA . TYR A 1 263 ? 27.426 23.622 -53.041 1.00 84.69 263 TYR A CA 1
ATOM 2079 C C . TYR A 1 263 ? 28.465 24.757 -52.987 1.00 84.69 263 TYR A C 1
ATOM 2081 O O . TYR A 1 263 ? 28.124 25.920 -53.201 1.00 84.69 263 TYR A O 1
ATOM 2089 N N . GLN A 1 264 ? 29.741 24.435 -52.731 1.00 79.19 264 GLN A N 1
ATOM 2090 C CA . GLN A 1 264 ? 30.843 25.410 -52.756 1.00 79.19 264 GLN A CA 1
ATOM 2091 C C . GLN A 1 264 ? 31.169 25.902 -54.174 1.00 79.19 264 GLN A C 1
ATOM 2093 O O . GLN A 1 264 ? 31.550 27.058 -54.336 1.00 79.19 264 GLN A O 1
ATOM 2098 N N . GLU A 1 265 ? 30.989 25.054 -55.189 1.00 82.31 265 GLU A N 1
ATOM 2099 C CA . GLU A 1 265 ? 31.165 25.391 -56.611 1.00 82.31 265 GLU A CA 1
ATOM 2100 C C . GLU A 1 265 ? 30.040 26.280 -57.169 1.00 82.31 265 GLU A C 1
ATOM 2102 O O . GLU A 1 265 ? 30.193 26.860 -58.241 1.00 82.31 265 GLU A O 1
ATOM 2107 N N . GLY A 1 266 ? 28.939 26.446 -56.430 1.00 80.44 266 GLY A N 1
ATOM 2108 C CA . GLY A 1 266 ? 27.873 27.383 -56.775 1.00 80.44 266 GLY A CA 1
ATOM 2109 C C . GLY A 1 266 ? 26.520 26.743 -57.094 1.00 80.44 266 GLY A C 1
ATOM 2110 O O . GLY A 1 266 ? 25.575 27.474 -57.390 1.00 80.44 266 GLY A O 1
ATOM 2111 N N . GLU A 1 267 ? 26.384 25.423 -56.992 1.00 82.25 267 GLU A N 1
ATOM 2112 C CA . GLU A 1 267 ? 25.132 24.712 -57.277 1.00 82.25 267 GLU A CA 1
ATOM 2113 C C . GLU A 1 267 ? 24.087 24.948 -56.172 1.00 82.25 267 GLU A C 1
ATOM 2115 O O . GLU A 1 267 ? 24.428 25.029 -54.988 1.00 82.25 267 GLU A O 1
ATOM 2120 N N . ASP A 1 268 ? 22.818 25.131 -56.540 1.00 84.56 268 ASP A N 1
ATOM 2121 C CA . ASP A 1 268 ? 21.754 25.494 -55.597 1.00 84.56 268 ASP A CA 1
ATOM 2122 C C . ASP A 1 268 ? 21.289 24.320 -54.709 1.00 84.56 268 ASP A C 1
ATOM 2124 O O . ASP A 1 268 ? 21.390 23.152 -55.088 1.00 84.56 268 ASP A O 1
ATOM 2128 N N . ILE A 1 269 ? 20.761 24.617 -53.513 1.00 81.81 269 ILE A N 1
ATOM 2129 C CA . ILE A 1 269 ? 20.271 23.588 -52.580 1.00 81.81 269 ILE A CA 1
ATOM 2130 C C . ILE A 1 269 ? 19.139 22.765 -53.207 1.00 81.81 269 ILE A C 1
ATOM 2132 O O . ILE A 1 269 ? 19.088 21.555 -52.971 1.00 81.81 269 ILE A O 1
ATOM 2136 N N . ASP A 1 270 ? 18.265 23.377 -54.010 1.00 81.81 270 ASP A N 1
ATOM 2137 C CA . ASP A 1 270 ? 17.164 22.667 -54.663 1.00 81.81 270 ASP A CA 1
ATOM 2138 C C . ASP A 1 270 ? 17.662 21.781 -55.818 1.00 81.81 270 ASP A C 1
ATOM 2140 O O . ASP A 1 270 ? 17.184 20.659 -55.988 1.00 81.81 270 ASP A O 1
ATOM 2144 N N . GLN A 1 271 ? 18.705 22.207 -56.537 1.00 82.38 271 GLN A N 1
ATOM 2145 C CA . GLN A 1 271 ? 19.358 21.392 -57.574 1.00 82.38 271 GLN A CA 1
ATOM 2146 C C . GLN A 1 271 ? 20.078 20.180 -56.970 1.00 82.38 271 GLN A C 1
ATOM 2148 O O . GLN A 1 271 ? 19.952 19.053 -57.454 1.00 82.38 271 GLN A O 1
ATOM 2153 N N . LEU A 1 272 ? 20.779 20.386 -55.852 1.00 83.69 272 LEU A N 1
ATOM 2154 C CA . LEU A 1 272 ? 21.408 19.308 -55.089 1.00 83.69 272 LEU A CA 1
ATOM 2155 C C . LEU A 1 272 ? 20.355 18.345 -54.524 1.00 83.69 272 LEU A C 1
ATOM 2157 O O . LEU A 1 272 ? 20.542 17.128 -54.528 1.00 83.69 272 LEU A O 1
ATOM 2161 N N . ALA A 1 273 ? 19.227 18.869 -54.054 1.00 82.88 273 ALA A N 1
ATOM 2162 C CA . ALA A 1 273 ? 18.114 18.067 -53.564 1.00 82.88 273 ALA A CA 1
ATOM 2163 C C . ALA A 1 273 ? 17.523 17.164 -54.647 1.00 82.88 273 ALA A C 1
ATOM 2165 O O . ALA A 1 273 ? 17.273 15.982 -54.395 1.00 82.88 273 ALA A O 1
ATOM 2166 N N . GLU A 1 274 ? 17.346 17.698 -55.853 1.00 82.88 274 GLU A N 1
ATOM 2167 C CA . GLU A 1 274 ? 16.848 16.954 -57.003 1.00 82.88 274 GLU A CA 1
ATOM 2168 C C . GLU A 1 274 ? 17.845 15.878 -57.457 1.00 82.88 274 GLU A C 1
ATOM 2170 O O . GLU A 1 274 ? 17.471 14.709 -57.590 1.00 82.88 274 GLU A O 1
ATOM 2175 N N . TYR A 1 275 ? 19.129 16.229 -57.589 1.00 82.12 275 TYR A N 1
ATOM 2176 C CA . TYR A 1 275 ? 20.176 15.310 -58.043 1.00 82.12 275 TYR A CA 1
ATOM 2177 C C . TYR A 1 275 ? 20.385 14.135 -57.078 1.00 82.12 275 TYR A C 1
ATOM 2179 O O . TYR A 1 275 ? 20.425 12.974 -57.490 1.00 82.12 275 TYR A O 1
ATOM 2187 N N . PHE A 1 276 ? 20.479 14.420 -55.777 1.00 79.62 276 PHE A N 1
ATOM 2188 C CA . PHE A 1 276 ? 20.684 13.393 -54.753 1.00 79.62 276 PHE A CA 1
ATOM 2189 C C . PHE A 1 276 ? 19.372 12.747 -54.279 1.00 79.62 276 PHE A C 1
ATOM 2191 O O . PHE A 1 276 ? 19.407 11.821 -53.468 1.00 79.62 276 PHE A O 1
ATOM 2198 N N . LYS A 1 277 ? 18.213 13.200 -54.782 1.00 78.38 277 LYS A N 1
ATOM 2199 C CA . LYS A 1 277 ? 16.867 12.776 -54.349 1.00 78.38 277 LYS A CA 1
ATOM 2200 C C . LYS A 1 277 ? 16.669 12.906 -52.834 1.00 78.38 277 LYS A C 1
ATOM 2202 O O . LYS A 1 277 ? 16.056 12.054 -52.186 1.00 78.38 277 LYS A O 1
ATOM 2207 N N . VAL A 1 278 ? 17.198 13.983 -52.258 1.00 75.06 278 VAL A N 1
ATOM 2208 C CA . VAL A 1 278 ? 17.117 14.300 -50.826 1.00 75.06 278 VAL A CA 1
ATOM 2209 C C . VAL A 1 278 ? 16.287 15.560 -50.644 1.00 75.06 278 VAL A C 1
ATOM 2211 O O . VAL A 1 278 ? 16.335 16.469 -51.452 1.00 75.06 278 VAL A O 1
ATOM 2214 N N . ASN A 1 279 ? 15.529 15.660 -49.554 1.00 78.88 279 ASN A N 1
ATOM 2215 C CA . ASN A 1 279 ? 14.744 16.861 -49.275 1.00 78.88 279 ASN A CA 1
ATOM 2216 C C . ASN A 1 279 ? 15.656 18.114 -49.126 1.00 78.88 279 ASN A C 1
ATOM 2218 O O . ASN A 1 279 ? 16.570 18.076 -48.292 1.00 78.88 279 ASN A O 1
ATOM 2222 N N . PRO A 1 280 ? 15.375 19.242 -49.813 1.00 79.50 280 PRO A N 1
ATOM 2223 C CA . PRO A 1 280 ? 16.206 20.454 -49.757 1.00 79.50 280 PRO A CA 1
ATOM 2224 C C . PRO A 1 280 ? 16.411 21.005 -48.341 1.00 79.50 280 PRO A C 1
ATOM 2226 O O . PRO A 1 280 ? 17.520 21.369 -47.943 1.00 79.50 280 PRO A O 1
ATOM 2229 N N . ARG A 1 281 ? 15.374 20.949 -47.491 1.00 77.19 281 ARG A N 1
ATOM 2230 C CA . ARG A 1 281 ? 15.467 21.356 -46.074 1.00 77.19 281 ARG A CA 1
ATOM 2231 C C . ARG A 1 281 ? 16.452 20.498 -45.287 1.00 77.19 281 ARG A C 1
ATOM 2233 O O . ARG A 1 281 ? 17.032 20.953 -44.300 1.00 77.19 281 ARG A O 1
ATOM 2240 N N . THR A 1 282 ? 16.623 19.244 -45.699 1.00 73.81 282 THR A N 1
ATOM 2241 C CA . THR A 1 282 ? 17.597 18.336 -45.097 1.00 73.81 282 THR A CA 1
ATOM 2242 C C . THR A 1 282 ? 19.006 18.776 -45.479 1.00 73.81 282 THR A C 1
ATOM 2244 O O . THR A 1 282 ? 19.812 18.990 -44.576 1.00 73.81 282 THR A O 1
ATOM 2247 N N . ILE A 1 283 ? 19.283 19.025 -46.761 1.00 78.62 283 ILE A N 1
ATOM 2248 C CA . ILE A 1 283 ? 20.586 19.534 -47.221 1.00 78.62 283 ILE A CA 1
ATOM 2249 C C . ILE A 1 283 ? 20.934 20.851 -46.508 1.00 78.62 283 ILE A C 1
ATOM 2251 O O . ILE A 1 283 ? 21.968 20.922 -45.841 1.00 78.62 283 ILE A O 1
ATOM 2255 N N . LYS A 1 284 ? 20.021 21.834 -46.494 1.00 79.69 284 LYS A N 1
ATOM 2256 C CA . LYS A 1 284 ? 20.199 23.125 -45.798 1.00 79.69 284 LYS A CA 1
ATOM 2257 C C . LYS A 1 284 ? 20.544 22.968 -44.313 1.00 79.69 284 LYS A C 1
ATOM 2259 O O . LYS A 1 284 ? 21.522 23.530 -43.816 1.00 79.69 284 LYS A O 1
ATOM 2264 N N . ARG A 1 285 ? 19.763 22.165 -43.576 1.00 71.56 285 ARG A N 1
ATOM 2265 C CA . ARG A 1 285 ? 19.989 21.910 -42.140 1.00 71.56 285 ARG A CA 1
ATOM 2266 C C . ARG A 1 285 ? 21.353 21.270 -41.879 1.00 71.56 285 ARG A C 1
ATOM 2268 O O . ARG A 1 285 ? 21.940 21.498 -40.821 1.00 71.56 285 ARG A O 1
ATOM 2275 N N . HIS A 1 286 ? 21.827 20.440 -42.802 1.00 70.56 286 HIS A N 1
ATOM 2276 C CA . HIS A 1 286 ? 23.077 19.707 -42.656 1.00 70.56 286 HIS A CA 1
ATOM 2277 C C . HIS A 1 286 ? 24.300 20.527 -43.072 1.00 70.56 286 HIS A C 1
ATOM 2279 O O . HIS A 1 286 ? 25.302 20.448 -42.367 1.00 70.56 286 HIS A O 1
ATOM 2285 N N . LEU A 1 287 ? 24.200 21.395 -44.083 1.00 75.50 287 LEU A N 1
ATOM 2286 C CA . LEU A 1 287 ? 25.240 22.385 -44.395 1.00 75.50 287 LEU A CA 1
ATOM 2287 C C . LEU A 1 287 ? 25.479 23.309 -43.187 1.00 75.50 287 LEU A C 1
ATOM 2289 O O . LEU A 1 287 ? 26.612 23.443 -42.725 1.00 75.50 287 LEU A O 1
ATOM 2293 N N . LYS A 1 288 ? 24.392 23.783 -42.553 1.00 73.56 288 LYS A N 1
ATOM 2294 C CA . LYS A 1 288 ? 24.423 24.553 -41.290 1.00 73.56 288 LYS A CA 1
ATOM 2295 C C . LYS A 1 288 ? 25.070 23.790 -40.125 1.00 73.56 288 LYS A C 1
ATOM 2297 O O . LYS A 1 288 ? 25.677 24.394 -39.248 1.00 73.56 288 LYS A O 1
ATOM 2302 N N . ALA A 1 289 ? 24.913 22.465 -40.075 1.00 62.41 289 ALA A N 1
ATOM 2303 C CA . ALA A 1 289 ? 25.436 21.622 -38.995 1.00 62.41 289 ALA A CA 1
ATOM 2304 C C . ALA A 1 289 ? 26.866 21.104 -39.240 1.00 62.41 289 ALA A C 1
ATOM 2306 O O . ALA A 1 289 ? 27.521 20.707 -38.279 1.00 62.41 289 ALA A O 1
ATOM 2307 N N . GLY A 1 290 ? 27.317 21.063 -40.496 1.00 63.88 290 GLY A N 1
ATOM 2308 C CA . GLY A 1 290 ? 28.636 20.591 -40.927 1.00 63.88 290 GLY A CA 1
ATOM 2309 C C . GLY A 1 290 ? 29.711 21.678 -40.972 1.00 63.88 290 GLY A C 1
ATOM 2310 O O . GLY A 1 290 ? 30.777 21.433 -41.524 1.00 63.88 290 GLY A O 1
ATOM 2311 N N . SER A 1 291 ? 29.434 22.862 -40.416 1.00 59.66 291 SER A N 1
ATOM 2312 C CA . SER A 1 291 ? 30.317 24.040 -40.447 1.00 59.66 291 SER A CA 1
ATOM 2313 C C . SER A 1 291 ? 30.641 24.558 -41.857 1.00 59.66 291 SER A C 1
ATOM 2315 O O . SER A 1 291 ? 31.603 25.303 -42.027 1.00 59.66 291 SER A O 1
ATOM 2317 N N . VAL A 1 292 ? 29.843 24.200 -42.869 1.00 66.12 292 VAL A N 1
ATOM 2318 C CA . VAL A 1 292 ? 29.944 24.785 -44.212 1.00 66.12 292 VAL A CA 1
ATOM 2319 C C . VAL A 1 292 ? 29.218 26.129 -44.181 1.00 66.12 292 VAL A C 1
ATOM 2321 O O . VAL A 1 292 ? 28.051 26.200 -43.793 1.00 66.12 292 VAL A O 1
ATOM 2324 N N . MET A 1 293 ? 29.912 27.208 -44.548 1.00 64.94 293 MET A N 1
ATOM 2325 C CA . MET A 1 293 ? 29.325 28.549 -44.588 1.00 64.94 293 MET A CA 1
ATOM 2326 C C . MET A 1 293 ? 28.191 28.584 -45.615 1.00 64.94 293 MET A C 1
ATOM 2328 O O . MET A 1 293 ? 28.428 28.397 -46.806 1.00 64.94 293 MET A O 1
ATOM 2332 N N . LEU A 1 294 ? 26.961 28.833 -45.154 1.00 71.62 294 LEU A N 1
ATOM 2333 C CA . LEU A 1 294 ? 25.826 29.055 -46.050 1.00 71.62 294 LEU A CA 1
ATOM 2334 C C . LEU A 1 294 ? 26.073 30.325 -46.873 1.00 71.62 294 LEU A C 1
ATOM 2336 O O . LEU A 1 294 ? 26.536 31.342 -46.335 1.00 71.62 294 LEU A O 1
ATOM 2340 N N . ARG A 1 295 ? 25.754 30.266 -48.165 1.00 73.62 295 ARG A N 1
ATOM 2341 C CA . ARG A 1 295 ? 25.753 31.428 -49.060 1.00 73.62 295 ARG A CA 1
ATOM 2342 C C . ARG A 1 295 ? 24.661 32.407 -48.643 1.00 73.62 295 ARG A C 1
ATOM 2344 O O . ARG A 1 295 ? 23.696 32.011 -47.996 1.00 73.62 295 ARG A O 1
ATOM 2351 N N . GLU A 1 296 ? 24.822 33.683 -48.982 1.00 63.84 296 GLU A N 1
ATOM 2352 C CA 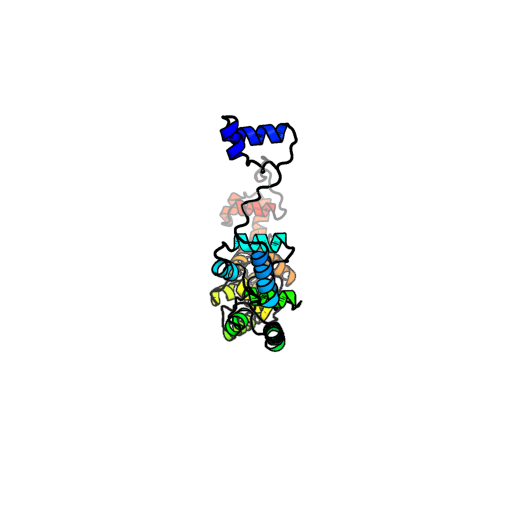. GLU A 1 296 ? 23.909 34.751 -48.544 1.00 63.84 296 GLU A CA 1
ATOM 2353 C C . GLU A 1 296 ? 22.443 34.479 -48.905 1.00 63.84 296 GLU A C 1
ATOM 2355 O O . GLU A 1 296 ? 21.589 34.675 -48.050 1.00 63.84 296 GLU A O 1
ATOM 2360 N N . ALA A 1 297 ? 22.171 33.913 -50.086 1.00 66.62 297 ALA A N 1
ATOM 2361 C CA . ALA A 1 297 ? 20.826 33.520 -50.523 1.00 66.62 297 ALA A CA 1
ATOM 2362 C C . ALA A 1 297 ? 20.173 32.421 -49.656 1.00 66.62 297 ALA A C 1
ATOM 2364 O O . ALA A 1 297 ? 18.952 32.323 -49.585 1.00 66.62 297 ALA A O 1
ATOM 2365 N N . ASP A 1 298 ? 20.983 31.608 -48.971 1.00 65.88 298 ASP A N 1
ATOM 2366 C CA . ASP A 1 298 ? 20.529 30.469 -48.169 1.00 65.88 298 ASP A CA 1
ATOM 2367 C C . ASP A 1 298 ? 20.543 30.754 -46.664 1.00 65.88 298 ASP A C 1
ATOM 2369 O O . ASP A 1 298 ? 20.046 29.947 -45.866 1.00 65.88 298 ASP A O 1
ATOM 2373 N N . ARG A 1 299 ? 21.131 31.877 -46.238 1.00 66.56 299 ARG A N 1
ATOM 2374 C CA . ARG A 1 299 ? 21.080 32.308 -44.840 1.00 66.56 299 ARG A CA 1
ATOM 2375 C C . ARG A 1 299 ? 19.642 32.702 -44.541 1.00 66.56 299 ARG A C 1
ATOM 2377 O O . ARG A 1 299 ? 19.038 33.465 -45.278 1.00 66.56 299 ARG A O 1
ATOM 2384 N N . ASP A 1 300 ? 19.083 32.132 -43.476 1.00 58.56 300 ASP A N 1
ATOM 2385 C CA . ASP A 1 300 ? 17.773 32.559 -42.990 1.00 58.56 300 ASP A CA 1
ATOM 2386 C C . ASP A 1 300 ? 17.875 34.074 -42.723 1.00 58.56 300 ASP A C 1
ATOM 2388 O O . ASP A 1 300 ? 18.699 34.476 -41.895 1.00 58.56 300 ASP A O 1
ATOM 2392 N N . GLU A 1 301 ? 17.118 34.907 -43.454 1.00 46.62 301 GLU A N 1
ATOM 2393 C CA . GLU A 1 301 ? 16.972 36.326 -43.114 1.00 46.62 301 GLU A CA 1
ATOM 2394 C C . GLU A 1 301 ? 16.651 36.391 -41.622 1.00 46.62 301 GLU A C 1
ATOM 2396 O O . GLU A 1 301 ? 15.779 35.666 -41.134 1.00 46.62 301 GLU A O 1
ATOM 2401 N N . ALA A 1 302 ? 17.422 37.181 -40.877 1.00 46.75 302 ALA A N 1
ATOM 2402 C CA . ALA A 1 302 ? 17.250 37.329 -39.444 1.00 46.75 302 ALA A CA 1
ATOM 2403 C C . ALA A 1 302 ? 15.884 37.979 -39.165 1.00 46.75 302 ALA A C 1
ATOM 2405 O O . ALA A 1 302 ? 15.763 39.195 -39.062 1.00 46.75 302 ALA A O 1
ATOM 2406 N N . GLY A 1 303 ? 14.853 37.142 -39.076 1.00 35.69 303 GLY A N 1
ATOM 2407 C CA . GLY A 1 303 ? 13.463 37.506 -38.872 1.00 35.69 303 GLY A CA 1
ATOM 2408 C C . GLY A 1 303 ? 12.914 36.861 -37.607 1.00 35.69 303 GLY A C 1
ATOM 2409 O O . GLY A 1 303 ? 12.479 35.715 -37.629 1.00 35.69 303 GLY A O 1
ATOM 2410 N N . THR A 1 304 ? 12.895 37.681 -36.555 1.00 31.39 304 THR A N 1
ATOM 2411 C CA . THR A 1 304 ? 11.906 37.722 -35.461 1.00 31.39 304 THR A CA 1
ATOM 2412 C C . THR A 1 304 ? 11.879 36.600 -34.405 1.00 31.39 304 THR A C 1
ATOM 2414 O O . THR A 1 304 ? 11.439 35.489 -34.675 1.00 31.39 304 THR A O 1
ATOM 2417 N N . ALA A 1 305 ? 12.273 37.011 -33.187 1.00 31.56 305 ALA A N 1
ATOM 2418 C CA . ALA A 1 305 ? 11.777 36.652 -31.842 1.00 31.56 305 ALA A CA 1
ATOM 2419 C C . ALA A 1 305 ? 11.528 35.173 -31.481 1.00 31.56 305 ALA A C 1
ATOM 2421 O O . ALA A 1 305 ? 10.527 34.586 -31.943 1.00 31.56 305 ALA A O 1
#

Secondary structure (DSSP, 8-state):
------HHHHHHHTTS-HHHHHHHHHHTT----------SS-HHHHHHHHHHHHHS---HHHHHHHTTS-HHHHHHHHHHTT--PPPSS-SS-SS-HHHHHHHHHHHHHS---HHHHHHHTTS-HHHHHHHHHHTT----------SS-HHHHHHHHHHHHTT--HHHHHHHTTS-HHHHHHHHHHTT----SS----HHHHHHHHHHHHTT--HHHHHHHHT--HHHHHHHHHHTT--PPPTTTTTTTTS-HHHHHHHHHHHHHT--HHHHHHHHT--HHHHHHHHHHTTPPPPGGGSPP----

Mean predicted aligned error: 22.38 Å

Sequence (305 aa):
MEGQKNLAQLGRDFGVSATSIANYLKIRGVRQSGRSGSLKLTEEQITEVCRRYVEEQETAAQLGRDFGVSENTIASYLKNRGVKRPGKIGGRPKLTEEQIAEVCRRYVEEDESQPQLAKAFGVSADTIARCLKNRGVKRLGKSPRLKLKAEQIAEICSRYISGAHIGELARAFGVSENTIARYLKISGVELSERPTLNEQQVAEMCRRYEAGDSLDRLAKSYGISLNKIKHRLKTAGTKLRGRIERFSRWLKRDEWMEICRRYQEGEDIDQLAEYFKVNPRTIKRHLKAGSVMLREADRDEAGTA

pLDDT: mean 71.27, std 11.84, range [31.39, 87.62]

Nearest PDB structures (foldseek):
  5hoo-assembly1_A  TM=3.550E-01  e=6.330E-02  Drosophila mauritiana
  7xur-assembly1_A  TM=1.799E-01  e=6.103E-01  Homo sapiens
  1trr-assembly1_A  TM=3.744E-01  e=3.881E+00  Escherichia coli
  6sdk-assembly1_B  TM=2.361E-01  e=1.403E+00  Bacillus subtilis subsp. subtilis str. 168
  8x6g-assembly1_H  TM=1.743E-01  e=7.691E-01  Staphylococcus aureus

Radius of gyration: 44.67 Å; Cα contacts (8 Å, |Δi|>4): 204; chains: 1; bounding box: 82×62×117 Å

Foldseek 3Di:
DDPDDQLCRVCVVVVHHSVVVVVVCVVVVNDPPPPPDPLLDDPVLLVVLLVCCPPVVDQLCRSCVVSVHHSVSSVVSCVVVVNDDDPPVDDPLLDDPVLLVVLLCCVPPVVDQLVRSCVVSVHDSVSSVVSCVVVVNDDPPPPPPLPDDPVLLVVLLVVVVVPDDLVVSCVVVVHDSVSSVVSCVVVVHDDDPHDDHDPVRLVVLLVVVVVPDDLVNNCVVVVHDSVSNVVSCVVVVHDDQDPVSNVCVQAPPVLLVVLLVVVVVPDDLVRSCVVSVHDSVVSLVVCVVVPNDDDPVSPDDPDDD

Solvent-accessible surface area (backbone atoms only — not comparable to full-atom values): 18485 Å² total; per-residue (Å²): 134,84,76,88,75,50,55,62,54,50,12,62,78,69,76,43,54,36,66,54,53,51,51,52,37,55,76,70,68,51,80,72,78,70,89,75,65,79,74,91,59,54,74,68,55,53,50,49,52,49,46,41,41,70,76,7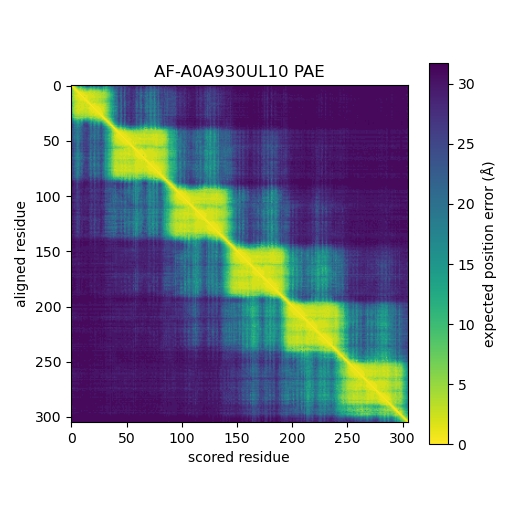0,64,49,48,47,59,55,53,9,64,77,70,75,43,53,39,69,53,44,51,45,52,35,50,76,70,67,50,84,69,76,54,101,83,52,73,78,76,90,57,54,73,67,54,49,52,49,52,51,47,42,44,71,78,66,68,48,48,53,65,58,50,11,63,76,66,74,46,51,41,64,55,46,53,48,52,37,52,76,70,69,48,76,76,77,66,81,76,72,83,68,90,62,56,74,68,57,49,52,50,52,45,53,42,40,75,74,64,50,52,58,67,56,51,13,62,76,70,77,46,54,46,72,55,49,55,48,49,33,51,74,72,71,41,82,75,63,98,66,84,63,79,50,72,68,56,45,53,49,49,49,52,43,44,74,76,60,53,49,64,68,57,51,20,64,75,70,75,42,57,55,67,59,51,53,50,48,38,50,75,73,68,46,82,74,74,47,87,64,62,65,43,55,80,81,42,53,73,66,59,52,52,49,52,54,51,43,48,73,75,66,51,51,62,63,57,51,15,61,74,71,72,42,62,40,72,56,54,55,57,44,38,65,70,68,77,46,83,70,53,78,91,69,46,78,74,95,73,80,136